Protein AF-A0ABD3I7J8-F1 (afdb_monomer_lite)

Foldseek 3Di:
DDPVVVLVCVLFADQWDCDPNDIFGAACNHGDDDDDPPPDPVSVVVVRHRPPVVVVVVPDDDDDDDDDDDDDDPDDDDDDDDDDADDPVDDLLVSLLSLQLQLWQAQADEAEAADLACDPSNVSNQVSLFVNLVVQDDDPLTQAHEYEYEYEADDPVCVVVSVVRVVVVVVVSQVVDPRGSCVRRHVNHYHYQYAHYPVDPCNVVSVVVVVVVVVPRDHSDPDVVVVVVVSVVSVCSSVVPD

Radius of gyration: 22.36 Å; chains: 1; bounding box: 46×42×64 Å

Secondary structure (DSSP, 8-state):
--TTHHHHTTTPPP-EEEETTEEEEEETTEEPPS----SSHHHHHHH---TTHHHHHHH--S--------S-----------PPS--TTS-HHHHHHHHHHHHHH-SEEEEEE--SS--HHHHHHHHHHHHHGGG----TTSSB-EEEEEE-S--TTTHHHHHHHHHHHHHHHHHT-SS-HHHHHBTT-EEEEEPPPTTSTHHHHHHHHHHHHHHHSPPS-SSHHHHHHHHHHHHHHHHT--

Sequence (242 aa):
MGNWMRHLMCLVPQIARAENNCLQPMNDGLQLSTSVDFVDAISLANVVKFGLYEAVINDWVGPIKVISSMGKQRVLYILLDFEGLGSFERSEQEDMLLSILNAAFSNITIFNKKDFHLDKETEAVFQRFQNGVSLVKADSKLFRGLFHMAIKDVDNSDVEDLKKEFCSKIQQICSKSQENFLTKMYGGSVEICAMPFFNRPEYHESIRDIAVVVDEIPGSYSIGKAFLRDVKLIISQITTKD

Organism: NCBI:txid122646

Structure (mmCIF, N/CA/C/O backbone):
data_AF-A0ABD3I7J8-F1
#
_entry.id   AF-A0ABD3I7J8-F1
#
loop_
_atom_site.group_PDB
_atom_site.id
_atom_site.type_symbol
_atom_site.label_atom_id
_atom_site.label_alt_id
_atom_site.label_comp_id
_atom_site.label_asym_id
_atom_site.label_entity_id
_atom_site.label_seq_id
_atom_site.pdbx_PDB_ins_code
_atom_site.Cartn_x
_atom_site.Cartn_y
_atom_site.Cartn_z
_atom_site.occupancy
_atom_site.B_iso_or_equiv
_atom_site.auth_seq_id
_atom_site.auth_comp_id
_atom_site.auth_asym_id
_atom_site.auth_atom_id
_atom_site.pdbx_PDB_model_num
ATOM 1 N N . MET A 1 1 ? 19.651 -2.492 -7.534 1.00 40.62 1 MET A N 1
ATOM 2 C CA . MET A 1 1 ? 18.412 -1.887 -8.072 1.00 40.62 1 MET A CA 1
ATOM 3 C C . MET A 1 1 ? 17.621 -2.995 -8.756 1.00 40.62 1 MET A C 1
ATOM 5 O O . MET A 1 1 ? 18.023 -3.438 -9.824 1.00 40.62 1 MET A O 1
ATOM 9 N N . GLY A 1 2 ? 16.637 -3.570 -8.058 1.00 35.94 2 GLY A N 1
ATOM 10 C CA . GLY A 1 2 ? 15.949 -4.804 -8.464 1.00 35.94 2 GLY A CA 1
ATOM 11 C C . GLY A 1 2 ? 14.878 -4.578 -9.535 1.00 35.94 2 GLY A C 1
ATOM 12 O O . GLY A 1 2 ? 14.410 -3.458 -9.720 1.00 35.94 2 GLY A O 1
ATOM 13 N N . ASN A 1 3 ? 14.473 -5.652 -10.218 1.00 43.00 3 ASN A N 1
ATOM 14 C CA . ASN A 1 3 ? 13.472 -5.665 -11.298 1.00 43.00 3 ASN A CA 1
ATOM 15 C C . ASN A 1 3 ? 12.119 -5.007 -10.952 1.00 43.00 3 ASN A C 1
ATOM 17 O O . ASN A 1 3 ? 11.369 -4.667 -11.861 1.00 43.00 3 ASN A O 1
ATOM 21 N N . TRP A 1 4 ? 11.828 -4.758 -9.675 1.00 44.69 4 TRP A N 1
ATOM 22 C CA . TRP A 1 4 ? 10.640 -4.038 -9.213 1.00 44.69 4 TRP A CA 1
ATOM 23 C C . TRP A 1 4 ? 10.626 -2.553 -9.629 1.00 44.69 4 TRP A C 1
ATOM 25 O O . TRP A 1 4 ? 9.572 -2.028 -9.972 1.00 44.69 4 TRP A O 1
ATOM 35 N N . MET A 1 5 ? 11.787 -1.889 -9.731 1.00 40.34 5 MET A N 1
ATOM 36 C CA . MET A 1 5 ? 11.849 -0.500 -10.225 1.00 40.34 5 MET A CA 1
ATOM 37 C C . MET A 1 5 ? 11.503 -0.381 -11.713 1.00 40.34 5 MET A C 1
ATOM 39 O O . MET A 1 5 ? 11.097 0.687 -12.163 1.00 40.34 5 MET A O 1
ATOM 43 N N . ARG A 1 6 ? 11.614 -1.475 -12.484 1.00 40.56 6 ARG A N 1
ATOM 44 C CA . ARG A 1 6 ? 11.210 -1.486 -13.900 1.00 40.56 6 ARG A CA 1
ATOM 45 C C . ARG A 1 6 ? 9.704 -1.287 -14.064 1.00 40.56 6 ARG A C 1
ATOM 47 O O . ARG A 1 6 ? 9.302 -0.706 -15.060 1.00 40.56 6 ARG A O 1
ATOM 54 N N . HIS A 1 7 ? 8.910 -1.716 -13.082 1.00 43.06 7 HIS A N 1
ATOM 55 C CA . HIS A 1 7 ? 7.461 -1.518 -13.071 1.00 43.06 7 HIS A CA 1
ATOM 56 C C . HIS A 1 7 ? 7.061 -0.107 -12.613 1.00 43.06 7 HIS A C 1
ATOM 58 O O . HIS A 1 7 ? 6.040 0.411 -13.047 1.00 43.06 7 HIS A O 1
ATOM 64 N N . LEU A 1 8 ? 7.897 0.565 -11.813 1.00 38.44 8 LEU A N 1
ATOM 65 C CA . LEU A 1 8 ? 7.674 1.958 -11.403 1.00 38.44 8 LEU A CA 1
ATOM 66 C C . LEU A 1 8 ? 7.907 2.953 -12.557 1.00 38.44 8 LEU A C 1
ATOM 68 O O . LEU A 1 8 ? 7.259 3.991 -12.634 1.00 38.44 8 LEU A O 1
ATOM 72 N N . MET A 1 9 ? 8.811 2.612 -13.485 1.00 42.84 9 MET A N 1
ATOM 73 C CA . MET A 1 9 ? 9.098 3.394 -14.697 1.00 42.84 9 MET A CA 1
ATOM 74 C C . MET A 1 9 ? 8.116 3.129 -15.852 1.00 42.84 9 MET A C 1
ATOM 76 O O . MET A 1 9 ? 8.314 3.635 -16.952 1.00 42.84 9 MET A O 1
ATOM 80 N N . CYS A 1 10 ? 7.041 2.367 -15.640 1.00 43.62 10 CYS A N 1
ATOM 81 C CA . CYS A 1 10 ? 6.040 2.047 -16.668 1.00 43.62 10 CYS A CA 1
ATOM 82 C C . CYS A 1 10 ? 5.202 3.242 -17.166 1.00 43.62 10 CYS A C 1
ATOM 84 O O . CYS A 1 10 ? 4.294 3.070 -17.974 1.00 43.62 10 CYS A O 1
ATOM 86 N N . LEU A 1 11 ? 5.536 4.456 -16.730 1.00 49.28 11 LEU A N 1
ATOM 87 C CA . LEU A 1 11 ? 5.035 5.713 -17.277 1.00 49.28 11 LEU A CA 1
ATOM 88 C C . LEU A 1 11 ? 6.056 6.444 -18.163 1.00 49.28 11 LEU A C 1
ATOM 90 O O . LEU A 1 11 ? 5.802 7.579 -18.548 1.00 49.28 11 LEU A O 1
ATOM 94 N N . VAL A 1 12 ? 7.193 5.829 -18.519 1.00 55.78 12 VAL A N 1
ATOM 95 C CA . VAL A 1 12 ? 8.088 6.440 -19.510 1.00 55.78 12 VAL A CA 1
ATOM 96 C C . VAL A 1 12 ? 7.373 6.438 -20.870 1.00 55.78 12 VAL A C 1
ATOM 98 O O . VAL A 1 12 ? 7.018 5.362 -21.366 1.00 55.78 12 VAL A O 1
ATOM 101 N N . PRO A 1 13 ? 7.138 7.615 -21.478 1.00 57.81 13 PRO A N 1
ATOM 102 C CA . PRO A 1 13 ? 6.473 7.713 -22.768 1.00 57.81 13 PRO A CA 1
ATOM 103 C C . PRO A 1 13 ? 7.220 6.899 -23.827 1.00 57.81 13 PRO A C 1
ATOM 105 O O . PRO A 1 13 ? 8.449 6.806 -23.812 1.00 57.81 13 PRO A O 1
ATOM 108 N N . GLN A 1 14 ? 6.487 6.310 -24.777 1.00 64.06 14 GLN A N 1
ATOM 109 C CA . GLN A 1 14 ? 7.110 5.650 -25.923 1.00 64.06 14 GLN A CA 1
ATOM 110 C C . GLN A 1 14 ? 7.999 6.671 -26.652 1.00 64.06 14 GLN A C 1
ATOM 112 O O . GLN A 1 14 ? 7.499 7.686 -27.121 1.00 64.06 14 GLN A O 1
ATOM 117 N N . ILE A 1 15 ? 9.307 6.408 -26.738 1.00 68.69 15 ILE A N 1
ATOM 118 C CA . ILE A 1 15 ? 10.288 7.360 -27.296 1.00 68.69 15 ILE A CA 1
ATOM 119 C C . ILE A 1 15 ? 10.422 7.261 -28.823 1.00 68.69 15 ILE A C 1
ATOM 121 O O . ILE A 1 15 ? 10.847 8.208 -29.480 1.00 68.69 15 ILE A O 1
ATOM 125 N N . ALA A 1 16 ? 10.066 6.109 -29.398 1.00 72.06 16 ALA A N 1
ATOM 126 C CA . ALA A 1 16 ? 10.090 5.875 -30.836 1.00 72.06 16 ALA A CA 1
ATOM 127 C C . ALA A 1 16 ? 9.187 4.697 -31.241 1.00 72.06 16 ALA A C 1
ATOM 129 O O . ALA A 1 16 ? 8.928 3.777 -30.455 1.00 72.06 16 ALA A O 1
ATOM 130 N N . ARG A 1 17 ? 8.743 4.698 -32.500 1.00 74.69 17 ARG A N 1
ATOM 131 C CA . ARG A 1 17 ? 7.986 3.617 -33.143 1.00 74.69 17 ARG A CA 1
ATOM 132 C C . ARG A 1 17 ? 8.624 3.263 -34.482 1.00 74.69 17 ARG A C 1
ATOM 134 O O . ARG A 1 17 ? 8.924 4.149 -35.268 1.00 74.69 17 ARG A O 1
ATOM 141 N N . ALA A 1 18 ? 8.805 1.974 -34.758 1.00 75.12 18 ALA A N 1
ATOM 142 C CA . ALA A 1 18 ? 9.177 1.514 -36.092 1.00 75.12 18 ALA A CA 1
ATOM 143 C C . ALA A 1 18 ? 7.906 1.299 -36.927 1.00 75.12 18 ALA A C 1
ATOM 145 O O . ALA A 1 18 ? 7.061 0.483 -36.560 1.00 75.12 18 ALA A O 1
ATOM 146 N N . GLU A 1 19 ? 7.759 2.039 -38.022 1.00 74.19 19 GLU A N 1
ATOM 147 C CA . GLU A 1 19 ? 6.613 1.958 -38.930 1.00 74.19 19 GLU A CA 1
ATOM 148 C C . GLU A 1 19 ? 7.082 2.217 -40.370 1.00 74.19 19 GLU A C 1
ATOM 150 O O . GLU A 1 19 ? 7.924 3.081 -40.603 1.00 74.19 19 GLU A O 1
ATOM 155 N N . ASN A 1 20 ? 6.570 1.458 -41.345 1.00 75.75 20 ASN A N 1
ATOM 156 C CA . ASN A 1 20 ? 6.920 1.601 -42.769 1.00 75.75 20 ASN A CA 1
ATOM 157 C C . ASN A 1 20 ? 8.439 1.599 -43.055 1.00 75.75 20 ASN A C 1
ATOM 159 O O . ASN A 1 20 ? 8.927 2.408 -43.838 1.00 75.75 20 ASN A O 1
ATOM 163 N N . ASN A 1 21 ? 9.191 0.693 -42.416 1.00 71.44 21 ASN A N 1
ATOM 164 C CA . ASN A 1 21 ? 10.661 0.590 -42.486 1.00 71.44 21 ASN A CA 1
ATOM 165 C C . ASN A 1 21 ? 11.443 1.809 -41.962 1.00 71.44 21 ASN A C 1
ATOM 167 O O . ASN A 1 21 ? 12.660 1.866 -42.129 1.00 71.44 21 ASN A O 1
ATOM 171 N N . CYS A 1 22 ? 10.782 2.741 -41.276 1.00 66.50 22 CYS A N 1
ATOM 172 C CA . CYS A 1 22 ? 11.411 3.915 -40.685 1.00 66.50 22 CYS A CA 1
ATOM 173 C C . CYS A 1 22 ? 11.225 3.921 -39.164 1.00 66.50 22 CYS A C 1
ATOM 175 O O . CYS A 1 22 ? 10.163 3.570 -38.646 1.00 66.50 22 CYS A O 1
ATOM 177 N N . LEU A 1 23 ? 12.256 4.348 -38.432 1.00 67.44 23 LEU A N 1
ATOM 178 C CA . LEU A 1 23 ? 12.136 4.650 -37.009 1.00 67.44 23 LEU A CA 1
ATOM 179 C C . LEU A 1 23 ? 11.614 6.080 -36.862 1.00 67.44 23 LEU A C 1
ATOM 181 O O . LEU A 1 23 ? 12.291 7.035 -37.231 1.00 67.44 23 LEU A O 1
ATOM 185 N N . GLN A 1 24 ? 10.410 6.221 -36.328 1.00 74.38 24 GLN A N 1
ATOM 186 C CA . GLN A 1 24 ? 9.774 7.501 -36.065 1.00 74.38 24 GLN A CA 1
ATOM 187 C C . GLN A 1 24 ? 9.976 7.870 -34.591 1.00 74.38 24 GLN A C 1
ATOM 189 O O . GLN A 1 24 ? 9.453 7.165 -33.720 1.00 74.38 24 GLN A O 1
ATOM 194 N N . PRO A 1 25 ? 10.729 8.936 -34.275 1.00 71.06 25 PRO A N 1
ATOM 195 C CA . PRO A 1 25 ? 10.798 9.450 -32.916 1.00 71.06 25 PRO A CA 1
ATOM 196 C C . PRO A 1 25 ? 9.431 9.991 -32.484 1.00 71.06 25 PRO A C 1
ATOM 198 O O . PRO A 1 25 ? 8.628 10.443 -33.302 1.00 71.06 25 PRO A O 1
ATOM 201 N N . MET A 1 26 ? 9.159 9.922 -31.187 1.00 68.88 26 MET A N 1
ATOM 202 C CA . MET A 1 26 ? 7.910 10.383 -30.585 1.00 68.88 26 MET A CA 1
ATOM 203 C C . MET A 1 26 ? 8.210 11.501 -29.582 1.00 68.88 26 MET A C 1
ATOM 205 O O . MET A 1 26 ? 9.287 11.538 -28.990 1.00 68.88 26 MET A O 1
ATOM 209 N N . ASN A 1 27 ? 7.265 12.421 -29.406 1.00 69.50 27 ASN A N 1
ATOM 210 C CA . ASN A 1 27 ? 7.354 13.517 -28.444 1.00 69.50 27 ASN A CA 1
ATOM 211 C C . ASN A 1 27 ? 6.369 13.232 -27.308 1.00 69.50 27 ASN A C 1
ATOM 213 O O . ASN A 1 27 ? 5.164 13.196 -27.552 1.00 69.50 27 ASN A O 1
ATOM 217 N N . ASP A 1 28 ? 6.887 12.954 -26.108 1.00 66.19 28 ASP A N 1
ATOM 218 C CA . ASP A 1 28 ? 6.085 12.593 -24.928 1.00 66.19 28 ASP A CA 1
ATOM 219 C C . ASP A 1 28 ? 5.055 11.471 -25.204 1.00 66.19 28 ASP A C 1
ATOM 221 O O . ASP A 1 28 ? 3.912 11.486 -24.753 1.00 66.19 28 ASP A O 1
ATOM 225 N N . GLY A 1 29 ? 5.440 10.483 -26.023 1.00 61.34 29 GLY A N 1
ATOM 226 C CA . GLY A 1 29 ? 4.587 9.340 -26.366 1.00 61.34 29 GLY A CA 1
ATOM 227 C C . GLY A 1 29 ? 3.560 9.617 -27.467 1.00 61.34 29 GLY A C 1
ATOM 228 O O . GLY A 1 29 ? 2.790 8.720 -27.817 1.00 61.34 29 GLY A O 1
ATOM 229 N N . LEU A 1 30 ? 3.565 10.817 -28.054 1.00 67.56 30 LEU A N 1
ATOM 230 C CA . LEU A 1 30 ? 2.735 11.203 -29.195 1.00 67.56 30 LEU A CA 1
ATOM 231 C C . LEU A 1 30 ? 3.543 11.187 -30.500 1.00 67.56 30 LEU A C 1
ATOM 233 O O . LEU A 1 30 ? 4.745 11.460 -30.519 1.00 67.56 30 LEU A O 1
ATOM 237 N N . GLN A 1 31 ? 2.879 10.865 -31.616 1.00 68.44 31 GLN A N 1
ATOM 238 C CA . GLN A 1 31 ? 3.489 11.003 -32.940 1.00 68.44 31 GLN A CA 1
ATOM 239 C C . GLN A 1 31 ? 3.757 12.484 -33.221 1.00 68.44 31 GLN A C 1
ATOM 241 O O . GLN A 1 31 ? 2.872 13.325 -33.061 1.00 68.44 31 GLN A O 1
ATOM 246 N N . LEU A 1 32 ? 4.978 12.791 -33.659 1.00 67.00 32 LEU A N 1
ATOM 247 C CA . LEU A 1 32 ? 5.304 14.105 -34.200 1.00 67.00 32 LEU A CA 1
ATOM 248 C C . LEU A 1 32 ? 4.397 14.360 -35.411 1.00 67.00 32 LEU A C 1
ATOM 250 O O . LEU A 1 32 ? 4.333 13.531 -36.320 1.00 67.00 32 LEU A O 1
ATOM 254 N N . SER A 1 33 ? 3.678 15.485 -35.418 1.00 57.44 33 SER A N 1
ATOM 255 C CA . SER A 1 33 ? 2.841 15.870 -36.556 1.00 57.44 33 SER A CA 1
ATOM 256 C C . SER A 1 33 ? 3.713 15.956 -37.809 1.00 57.44 33 SER A C 1
ATOM 258 O O . SER A 1 33 ? 4.669 16.729 -37.861 1.00 57.44 33 SER A O 1
ATOM 260 N N . THR A 1 34 ? 3.398 15.116 -38.789 1.00 55.44 34 THR A N 1
ATOM 261 C CA . THR A 1 34 ? 4.116 14.950 -40.054 1.00 55.44 34 THR A CA 1
ATOM 262 C C . THR A 1 34 ? 4.329 16.273 -40.783 1.00 55.44 34 THR A C 1
ATOM 264 O O . THR A 1 34 ? 3.350 16.851 -41.244 1.00 55.44 34 THR A O 1
ATOM 267 N N . SER A 1 35 ? 5.600 16.680 -40.907 1.00 51.66 35 SER A N 1
ATOM 268 C CA . SER A 1 35 ? 6.243 17.377 -42.045 1.00 51.66 35 SER A CA 1
ATOM 269 C C . SER A 1 35 ? 7.409 18.256 -41.566 1.00 51.66 35 SER A C 1
ATOM 271 O O . SER A 1 35 ? 7.425 19.465 -41.798 1.00 51.66 35 SER A O 1
ATOM 273 N N . VAL A 1 36 ? 8.380 17.684 -40.855 1.00 53.78 36 VAL A N 1
ATOM 274 C CA . VAL A 1 36 ? 9.649 18.384 -40.623 1.00 53.78 36 VAL A CA 1
ATOM 275 C C . VAL A 1 36 ? 10.736 17.543 -41.265 1.00 53.78 36 VAL A C 1
ATOM 277 O O . VAL A 1 36 ? 11.102 16.490 -40.746 1.00 53.78 36 VAL A O 1
ATOM 280 N N . ASP A 1 37 ? 11.206 17.985 -42.430 1.00 54.69 37 ASP A N 1
ATOM 281 C CA . ASP A 1 37 ? 12.449 17.492 -43.013 1.00 54.69 37 ASP A CA 1
ATOM 282 C C . ASP A 1 37 ? 13.581 17.976 -42.106 1.00 54.69 37 ASP A C 1
ATOM 284 O O . ASP A 1 37 ? 14.057 19.108 -42.203 1.00 54.69 37 ASP A O 1
ATOM 288 N N . PHE A 1 38 ? 13.951 17.147 -41.132 1.00 59.03 38 PHE A N 1
ATOM 289 C CA . PHE A 1 38 ? 15.066 17.454 -40.251 1.00 59.03 38 PHE A CA 1
ATOM 290 C C . PHE A 1 38 ? 16.356 17.372 -41.069 1.00 59.03 38 PHE A C 1
ATOM 292 O O . PHE A 1 38 ? 16.782 16.294 -41.478 1.00 59.03 38 PHE A O 1
ATOM 299 N N . VAL A 1 39 ? 16.950 18.537 -41.328 1.00 61.47 39 VAL A N 1
ATOM 300 C CA . VAL A 1 39 ? 18.156 18.693 -42.156 1.00 61.47 39 VAL A CA 1
ATOM 301 C C . VAL A 1 39 ? 19.379 18.038 -41.497 1.00 61.47 39 VAL A C 1
ATOM 303 O O . VAL A 1 39 ? 20.280 17.581 -42.199 1.00 61.47 39 VAL A O 1
ATOM 306 N N . ASP A 1 40 ? 19.404 17.940 -40.161 1.00 69.50 40 ASP A N 1
ATOM 307 C CA . ASP A 1 40 ? 20.453 17.258 -39.404 1.00 69.50 40 ASP A CA 1
ATOM 308 C C . ASP A 1 40 ? 19.967 16.642 -38.073 1.00 69.50 40 ASP A C 1
ATOM 310 O O . ASP A 1 40 ? 18.894 16.946 -37.542 1.00 69.50 40 ASP A O 1
ATOM 314 N N . ALA A 1 41 ? 20.781 15.737 -37.518 1.00 68.94 41 ALA A N 1
ATOM 315 C CA . ALA A 1 41 ? 20.468 15.018 -36.281 1.00 68.94 41 ALA A CA 1
ATOM 316 C C . ALA A 1 41 ? 20.389 15.938 -35.046 1.00 68.94 41 ALA A C 1
ATOM 318 O O . ALA A 1 41 ? 19.691 15.619 -34.085 1.00 68.94 41 ALA A O 1
ATOM 319 N N . ILE A 1 42 ? 21.086 17.078 -35.073 1.00 72.38 42 ILE A N 1
ATOM 320 C CA . ILE A 1 42 ? 21.116 18.052 -33.974 1.00 72.38 42 ILE A CA 1
ATOM 321 C C . ILE A 1 42 ? 19.768 18.770 -33.875 1.00 72.38 42 ILE A C 1
ATOM 323 O O . ILE A 1 42 ? 19.195 18.867 -32.789 1.00 72.38 42 ILE A O 1
ATOM 327 N N . SER A 1 43 ? 19.218 19.210 -35.008 1.00 71.50 43 SER A N 1
ATOM 328 C CA . SER A 1 43 ? 17.888 19.820 -35.058 1.00 71.50 43 SER A CA 1
ATOM 329 C C . SER A 1 43 ? 16.810 18.840 -34.600 1.00 71.50 43 SER A C 1
ATOM 331 O O . SER A 1 43 ? 15.901 19.228 -33.869 1.00 71.50 43 SER A O 1
ATOM 333 N N . LEU A 1 44 ? 16.941 17.560 -34.965 1.00 70.19 44 LEU A N 1
ATOM 334 C CA . LEU A 1 44 ? 16.034 16.514 -34.499 1.00 70.19 44 LEU A CA 1
ATOM 335 C C . LEU A 1 44 ? 16.125 16.304 -32.979 1.00 70.19 44 LEU A C 1
ATOM 337 O O . LEU A 1 44 ? 15.094 16.252 -32.312 1.00 70.19 44 LEU A O 1
ATOM 341 N N . ALA A 1 45 ? 17.335 16.226 -32.418 1.00 73.19 45 ALA A N 1
ATOM 342 C CA . ALA A 1 45 ? 17.539 16.024 -30.982 1.00 73.19 45 ALA A CA 1
ATOM 343 C C . ALA A 1 45 ? 16.893 17.131 -30.132 1.00 73.19 45 ALA A C 1
ATOM 345 O O . ALA A 1 45 ? 16.353 16.848 -29.068 1.00 73.19 45 ALA A O 1
ATOM 346 N N . ASN A 1 46 ? 16.875 18.370 -30.628 1.00 71.44 46 ASN A N 1
ATOM 347 C CA . ASN A 1 46 ? 16.244 19.500 -29.941 1.00 71.44 46 ASN A CA 1
ATOM 348 C C . ASN A 1 46 ? 14.704 19.445 -29.935 1.00 71.44 46 ASN A C 1
ATOM 350 O O . ASN A 1 46 ? 14.066 20.096 -29.104 1.00 71.44 46 ASN A O 1
ATOM 354 N N . VAL A 1 47 ? 14.105 18.689 -30.860 1.00 69.38 47 VAL A N 1
ATOM 355 C CA . VAL A 1 47 ? 12.646 18.537 -30.998 1.00 69.38 47 VAL A CA 1
ATOM 356 C C . VAL A 1 47 ? 12.124 17.290 -30.280 1.00 69.38 47 VAL A C 1
ATOM 358 O O . VAL A 1 47 ? 10.960 17.259 -29.878 1.00 69.38 47 VAL A O 1
ATOM 361 N N . VAL A 1 48 ? 12.965 16.272 -30.081 1.00 70.56 48 VAL A N 1
ATOM 362 C CA . VAL A 1 48 ? 12.613 15.101 -29.267 1.00 70.56 48 VAL A CA 1
ATOM 363 C C . VAL A 1 48 ? 12.558 15.519 -27.802 1.00 70.56 48 VAL A C 1
ATOM 365 O O . VAL A 1 48 ? 13.573 15.867 -27.209 1.00 70.56 48 VAL A O 1
ATOM 368 N N . LYS A 1 49 ? 11.356 15.476 -27.224 1.00 71.19 49 LYS A N 1
ATOM 369 C CA . LYS A 1 49 ? 11.103 15.840 -25.831 1.00 71.19 49 LYS A CA 1
ATOM 370 C C . LYS A 1 49 ? 10.658 14.634 -25.021 1.00 71.19 49 LYS A C 1
ATOM 372 O O . LYS A 1 49 ? 9.836 13.832 -25.467 1.00 71.19 49 LYS A O 1
ATOM 377 N N . PHE A 1 50 ? 11.168 14.566 -23.795 1.00 69.56 50 PHE A N 1
ATOM 378 C CA . PHE A 1 50 ? 10.814 13.552 -22.797 1.00 69.56 50 PHE A CA 1
ATOM 379 C C . PHE A 1 50 ? 9.813 14.083 -21.753 1.00 69.56 50 PHE A C 1
ATOM 381 O O . PHE A 1 50 ? 9.704 13.528 -20.666 1.00 69.56 50 PHE A O 1
ATOM 388 N N . GLY A 1 51 ? 9.103 15.179 -22.043 1.00 68.94 51 GLY A N 1
ATOM 389 C CA . GLY A 1 51 ? 8.133 15.773 -21.117 1.00 68.94 51 GLY A CA 1
ATOM 390 C C . GLY A 1 51 ? 8.763 16.193 -19.781 1.00 68.94 51 GLY A C 1
ATOM 391 O O . GLY A 1 51 ? 9.891 16.686 -19.737 1.00 68.94 51 GLY A O 1
ATOM 392 N N . LEU A 1 52 ? 8.050 15.968 -18.671 1.00 60.91 52 LEU A N 1
ATOM 393 C CA . LEU A 1 52 ? 8.524 16.293 -17.313 1.00 60.91 52 LEU A CA 1
ATOM 394 C C . LEU A 1 52 ? 9.816 15.549 -16.922 1.00 60.91 52 LEU A C 1
ATOM 396 O O . LEU A 1 52 ? 10.537 16.002 -16.032 1.00 60.91 52 LEU A O 1
ATOM 400 N N . TYR A 1 53 ? 10.143 14.445 -17.603 1.00 62.34 53 TYR A N 1
ATOM 401 C CA . TYR A 1 53 ? 11.375 13.699 -17.357 1.00 62.34 53 TYR A CA 1
ATOM 402 C C . TYR A 1 53 ? 12.631 14.472 -17.783 1.00 62.34 53 TYR A C 1
ATOM 404 O O . TYR A 1 53 ? 13.686 14.235 -17.201 1.00 62.34 53 TYR A O 1
ATOM 412 N N . GLU A 1 54 ? 12.543 15.425 -18.724 1.00 71.12 54 GLU A N 1
ATOM 413 C CA . GLU A 1 54 ? 13.699 16.263 -19.090 1.00 71.12 54 GLU A CA 1
ATOM 414 C C . GLU A 1 54 ? 14.235 17.037 -17.887 1.00 71.12 54 GLU A C 1
ATOM 416 O O . GLU A 1 54 ? 15.444 17.119 -17.703 1.00 71.12 54 GLU A O 1
ATOM 421 N N . ALA A 1 55 ? 13.346 17.573 -17.046 1.00 67.50 55 ALA A N 1
ATOM 422 C CA . ALA A 1 55 ? 13.746 18.334 -15.868 1.00 67.50 55 ALA A CA 1
ATOM 423 C C . ALA A 1 55 ? 14.508 17.453 -14.866 1.00 67.50 55 ALA A C 1
ATOM 425 O O . ALA A 1 55 ? 15.576 17.835 -14.401 1.00 67.50 55 ALA A O 1
ATOM 426 N N . VAL A 1 56 ? 13.998 16.247 -14.600 1.00 60.72 56 VAL A N 1
ATOM 427 C CA . VAL A 1 56 ? 14.621 15.288 -13.672 1.00 60.72 56 VAL A CA 1
ATOM 428 C C . VAL A 1 56 ? 15.971 14.793 -14.197 1.00 60.72 56 VAL A C 1
ATOM 430 O O . VAL A 1 56 ? 16.925 14.683 -13.434 1.00 60.72 56 VAL A O 1
ATOM 433 N N . ILE A 1 57 ? 16.069 14.504 -15.499 1.00 73.38 57 ILE A N 1
ATOM 434 C CA . ILE A 1 57 ? 17.315 14.044 -16.129 1.00 73.38 57 ILE A CA 1
ATOM 435 C C . ILE A 1 57 ? 18.364 15.162 -16.146 1.00 73.38 57 ILE A C 1
ATOM 437 O O . ILE A 1 57 ? 19.532 14.889 -15.886 1.00 73.38 57 ILE A O 1
ATOM 441 N N . ASN A 1 58 ? 17.959 16.404 -16.430 1.00 77.62 58 ASN A N 1
ATOM 442 C CA . ASN A 1 58 ? 18.873 17.547 -16.491 1.00 77.62 58 ASN A CA 1
ATOM 443 C C . ASN A 1 58 ? 19.421 17.952 -15.117 1.00 77.62 58 ASN A C 1
ATOM 445 O O . ASN A 1 58 ? 20.548 18.434 -15.041 1.00 77.62 58 ASN A O 1
ATOM 449 N N . ASP A 1 59 ? 18.640 17.770 -14.051 1.00 74.44 59 ASP A N 1
ATOM 450 C CA . ASP A 1 59 ? 19.041 18.123 -12.683 1.00 74.44 59 ASP A CA 1
ATOM 451 C C . ASP A 1 59 ? 19.892 17.027 -12.004 1.00 74.44 59 ASP A C 1
ATOM 453 O O . ASP A 1 59 ? 20.588 17.273 -11.019 1.00 74.44 59 ASP A O 1
ATOM 457 N N . TRP A 1 60 ? 19.881 15.798 -12.533 1.00 73.12 60 TRP A N 1
ATOM 458 C CA . TRP A 1 60 ? 20.584 14.673 -11.919 1.00 73.12 60 TRP A CA 1
ATOM 459 C C . TRP A 1 60 ? 22.110 14.749 -12.087 1.00 73.12 60 TRP A C 1
ATOM 461 O O . TRP A 1 60 ? 22.644 14.649 -13.193 1.00 73.12 60 TRP A O 1
ATOM 471 N N . VAL A 1 61 ? 22.834 14.791 -10.963 1.00 77.62 61 VAL A N 1
ATOM 472 C CA . VAL A 1 61 ? 24.303 14.698 -10.922 1.00 77.62 61 VAL A CA 1
ATOM 473 C C . VAL A 1 61 ? 24.725 13.362 -10.308 1.00 77.62 61 VAL A C 1
ATOM 475 O O . VAL A 1 61 ? 24.768 13.194 -9.091 1.00 77.62 61 VAL A O 1
ATOM 478 N N . GLY A 1 62 ? 25.054 12.389 -11.157 1.00 76.69 62 GLY A N 1
ATOM 479 C CA . GLY A 1 62 ? 25.508 11.066 -10.726 1.00 76.69 62 GLY A CA 1
ATOM 480 C C . GLY A 1 62 ? 25.434 10.006 -11.831 1.00 76.69 62 GLY A C 1
ATOM 481 O O . GLY A 1 62 ? 25.008 10.299 -12.948 1.00 76.69 62 GLY A O 1
ATOM 482 N N . PRO A 1 63 ? 25.833 8.750 -11.554 1.00 59.06 63 PRO A N 1
ATOM 483 C CA . PRO A 1 63 ? 25.774 7.673 -12.540 1.00 59.06 63 PRO A CA 1
ATOM 484 C C . PRO A 1 63 ? 24.326 7.339 -12.938 1.00 59.06 63 PRO A C 1
ATOM 486 O O . PRO A 1 63 ? 23.476 7.122 -12.075 1.00 59.06 63 PRO A O 1
ATOM 489 N N . ILE A 1 64 ? 24.064 7.236 -14.247 1.00 67.38 64 ILE A N 1
ATOM 490 C CA . ILE A 1 64 ? 22.758 6.870 -14.820 1.00 67.38 64 ILE A CA 1
ATOM 491 C C . ILE A 1 64 ? 22.802 5.415 -15.303 1.00 67.38 64 ILE A C 1
ATOM 493 O O . ILE A 1 64 ? 23.721 5.010 -16.014 1.00 67.38 64 ILE A O 1
ATOM 497 N N . LYS A 1 65 ? 21.795 4.617 -14.933 1.00 51.03 65 LYS A N 1
ATOM 498 C CA . LYS A 1 65 ? 21.601 3.247 -15.435 1.00 51.03 65 LYS A CA 1
ATOM 499 C C . LYS A 1 65 ? 20.317 3.189 -16.254 1.00 51.03 65 LYS A C 1
ATOM 501 O O . LYS A 1 65 ? 19.245 3.451 -15.721 1.00 51.03 65 LYS A O 1
ATOM 506 N N . VAL A 1 66 ? 20.429 2.820 -17.528 1.00 60.88 66 VAL A N 1
ATOM 507 C CA . VAL A 1 66 ? 19.296 2.741 -18.463 1.00 60.88 66 VAL A CA 1
ATOM 508 C C . VAL A 1 66 ? 18.798 1.299 -18.556 1.00 60.88 66 VAL A C 1
ATOM 510 O O . VAL A 1 66 ? 19.592 0.373 -18.713 1.00 60.88 66 VAL A O 1
ATOM 513 N N . ILE A 1 67 ? 17.481 1.103 -18.464 1.00 50.97 67 ILE A N 1
ATOM 514 C CA . ILE A 1 67 ? 16.824 -0.202 -18.607 1.00 50.97 67 ILE A CA 1
ATOM 515 C C . ILE A 1 67 ? 15.732 -0.074 -1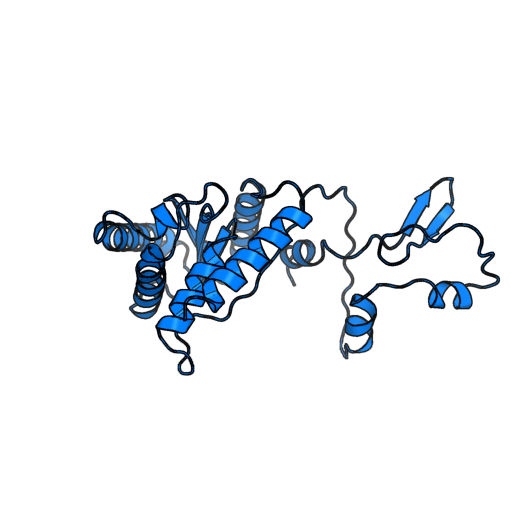9.673 1.00 50.97 67 ILE A C 1
ATOM 517 O O . ILE A 1 67 ? 14.862 0.782 -19.546 1.00 50.97 67 ILE A O 1
ATOM 521 N N . SER A 1 68 ? 15.753 -0.926 -20.701 1.00 57.81 68 SER A N 1
ATOM 522 C CA . SER A 1 68 ? 14.717 -0.983 -21.741 1.00 57.81 68 SER A CA 1
ATOM 523 C C . SER A 1 68 ? 13.699 -2.102 -21.478 1.00 57.81 68 SER A C 1
ATOM 525 O O . SER A 1 68 ? 14.045 -3.177 -20.981 1.00 57.81 68 SER A O 1
ATOM 527 N N . SER A 1 69 ? 12.430 -1.844 -21.808 1.00 58.97 69 SER A N 1
ATOM 528 C CA . SER A 1 69 ? 11.319 -2.805 -21.748 1.00 58.97 69 SER A CA 1
ATOM 529 C C . SER A 1 69 ? 10.525 -2.753 -23.057 1.00 58.97 69 SER A C 1
ATOM 531 O O . SER A 1 69 ? 10.313 -1.672 -23.602 1.00 58.97 69 SER A O 1
ATOM 533 N N . MET A 1 70 ? 10.103 -3.908 -23.580 1.00 56.34 70 MET A N 1
ATOM 534 C CA . MET A 1 70 ? 9.303 -4.020 -24.806 1.00 56.34 70 MET A CA 1
ATOM 535 C C . MET A 1 70 ? 8.051 -4.860 -24.526 1.00 56.34 70 MET A C 1
ATOM 537 O O . MET A 1 70 ? 8.162 -6.049 -24.238 1.00 56.34 70 MET A O 1
ATOM 541 N N . GLY A 1 71 ? 6.857 -4.260 -24.614 1.00 51.38 71 GLY A N 1
ATOM 542 C CA . GLY A 1 71 ? 5.584 -4.965 -24.420 1.00 51.38 71 GLY A CA 1
ATOM 543 C C . GLY A 1 71 ? 4.358 -4.043 -24.439 1.00 51.38 71 GLY A C 1
ATOM 544 O O . GLY A 1 71 ? 4.461 -2.855 -24.148 1.00 51.38 71 GLY A O 1
ATOM 545 N N . LYS A 1 72 ? 3.177 -4.582 -24.785 1.00 46.34 72 LYS A N 1
ATOM 546 C CA . LYS A 1 72 ? 1.892 -3.871 -24.638 1.00 46.34 72 LYS A CA 1
ATOM 547 C C . LYS A 1 72 ? 1.506 -3.860 -23.162 1.00 46.34 72 LYS A C 1
ATOM 549 O O . LYS A 1 72 ? 1.079 -4.889 -22.649 1.00 46.34 72 LYS A O 1
ATOM 554 N N . GLN A 1 73 ? 1.598 -2.713 -22.501 1.00 54.06 73 GLN A N 1
ATOM 555 C CA . GLN A 1 73 ? 1.048 -2.573 -21.156 1.00 54.06 73 GLN A CA 1
ATOM 556 C C . GLN A 1 73 ? -0.432 -2.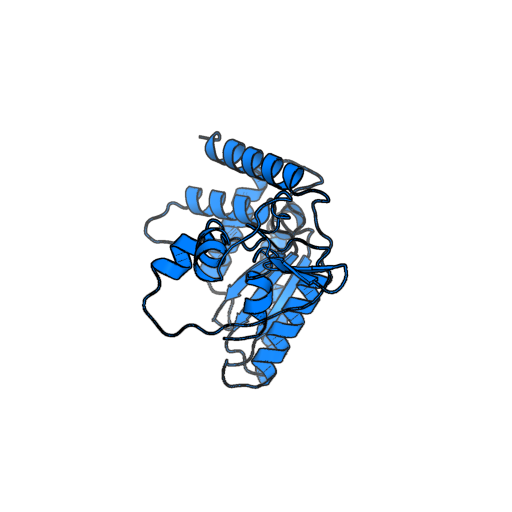191 -21.235 1.00 54.06 73 GLN A C 1
ATOM 558 O O . GLN A 1 73 ? -0.801 -1.213 -21.881 1.00 54.06 73 GLN A O 1
ATOM 563 N N . ARG A 1 74 ? -1.291 -3.031 -20.646 1.00 65.44 74 ARG A N 1
ATOM 564 C CA . ARG A 1 74 ? -2.756 -2.852 -20.595 1.00 65.44 74 ARG A CA 1
ATOM 565 C C . ARG A 1 74 ? -3.249 -2.339 -19.238 1.00 65.44 74 ARG A C 1
ATOM 567 O O . ARG A 1 74 ? -4.442 -2.100 -19.091 1.00 65.44 74 ARG A O 1
ATOM 574 N N . VAL A 1 75 ? -2.345 -2.187 -18.272 1.00 72.19 75 VAL A N 1
ATOM 575 C CA . VAL A 1 75 ? -2.632 -1.810 -16.885 1.00 72.19 75 VAL A CA 1
ATOM 576 C C . VAL A 1 75 ? -1.754 -0.617 -16.518 1.00 72.19 75 VAL A C 1
ATOM 578 O O . VAL A 1 75 ? -0.569 -0.602 -16.846 1.00 72.19 75 VAL A O 1
ATOM 581 N N . LEU A 1 76 ? -2.349 0.386 -15.871 1.00 74.50 76 LEU A N 1
ATOM 582 C CA . LEU A 1 76 ? -1.640 1.520 -15.286 1.00 74.50 76 LEU A CA 1
ATOM 583 C C . LEU A 1 76 ? -1.449 1.247 -13.793 1.00 74.50 76 LEU A C 1
ATOM 585 O O . LEU A 1 76 ? -2.425 1.238 -13.047 1.00 74.50 76 LEU A O 1
ATOM 589 N N . TYR A 1 77 ? -0.203 1.058 -13.369 1.00 78.06 77 TYR A N 1
ATOM 590 C CA . TYR A 1 77 ? 0.146 0.960 -11.954 1.00 78.06 77 TYR A CA 1
ATOM 591 C C . TYR A 1 77 ? 0.425 2.360 -11.408 1.00 78.06 77 TYR A C 1
ATOM 593 O O . TYR A 1 77 ? 1.204 3.116 -11.988 1.00 78.06 77 TYR A O 1
ATOM 601 N N . ILE A 1 78 ? -0.217 2.705 -10.296 1.00 76.75 78 ILE A N 1
ATOM 602 C CA . ILE A 1 78 ? -0.027 3.979 -9.602 1.00 76.75 78 ILE A CA 1
ATOM 603 C C . ILE A 1 78 ? 0.530 3.647 -8.227 1.00 76.75 78 ILE A C 1
ATOM 605 O O . ILE A 1 78 ? -0.139 2.990 -7.434 1.00 76.75 78 ILE A O 1
ATOM 609 N N . LEU A 1 79 ? 1.760 4.082 -7.963 1.00 76.25 79 LEU A N 1
ATOM 610 C CA . LEU A 1 79 ? 2.384 3.935 -6.657 1.00 76.25 79 LEU A CA 1
ATOM 611 C C . LEU A 1 79 ? 2.286 5.258 -5.916 1.00 76.25 79 LEU A C 1
ATOM 613 O O . LEU A 1 79 ? 2.678 6.302 -6.437 1.00 76.25 79 LEU A O 1
ATOM 617 N N . LEU A 1 80 ? 1.734 5.189 -4.714 1.00 77.25 80 LEU A N 1
ATOM 618 C CA . LEU A 1 80 ? 1.530 6.334 -3.848 1.00 77.25 80 LEU A CA 1
ATOM 619 C C . LEU A 1 80 ? 2.378 6.116 -2.610 1.00 77.25 80 LEU A C 1
ATOM 621 O O . LEU A 1 80 ? 2.195 5.136 -1.888 1.00 77.25 80 LEU A O 1
ATOM 625 N N . ASP A 1 81 ? 3.341 7.007 -2.426 1.00 74.94 81 ASP A N 1
ATOM 626 C CA . ASP A 1 81 ? 4.172 7.022 -1.238 1.00 74.94 81 ASP A CA 1
ATOM 627 C C . ASP A 1 81 ? 3.483 7.883 -0.180 1.00 74.94 81 ASP A C 1
ATOM 629 O O . ASP A 1 81 ? 3.114 9.030 -0.441 1.00 74.94 81 ASP A O 1
ATOM 633 N N . PHE A 1 82 ? 3.268 7.299 0.992 1.00 70.56 82 PHE A N 1
ATOM 634 C CA . PHE A 1 82 ? 2.695 7.973 2.147 1.00 70.56 82 PHE A CA 1
ATOM 635 C C . PHE A 1 82 ? 3.740 7.979 3.249 1.00 70.56 82 PHE A C 1
ATOM 637 O O . PHE A 1 82 ? 4.398 6.968 3.496 1.00 70.56 82 PHE A O 1
ATOM 644 N N . GLU A 1 83 ? 3.860 9.102 3.950 1.00 66.31 83 GLU A N 1
ATOM 645 C CA . GLU A 1 83 ? 4.705 9.150 5.135 1.00 66.31 83 GLU A CA 1
ATOM 646 C C . GLU A 1 83 ? 4.255 8.112 6.173 1.00 66.31 83 GLU A C 1
ATOM 648 O O . GLU A 1 83 ? 3.068 7.801 6.308 1.00 66.31 83 GLU A O 1
ATOM 653 N N . GLY A 1 84 ? 5.213 7.604 6.953 1.00 66.94 84 GLY A N 1
ATOM 654 C CA . GLY A 1 84 ? 4.913 6.716 8.073 1.00 66.94 84 GLY A CA 1
ATOM 655 C C . GLY A 1 84 ? 3.939 7.362 9.065 1.00 66.94 84 GLY A C 1
ATOM 656 O O . GLY A 1 84 ? 3.924 8.581 9.243 1.00 66.94 84 GLY A O 1
ATOM 657 N N . LEU A 1 85 ? 3.115 6.540 9.710 1.00 66.88 85 LEU A N 1
ATOM 658 C CA . LEU A 1 85 ? 2.212 6.964 10.784 1.00 66.88 85 LEU A CA 1
ATOM 659 C C . LEU A 1 85 ? 2.966 6.977 12.123 1.00 66.88 85 LEU A C 1
ATOM 661 O O . LEU A 1 85 ? 3.858 6.156 12.327 1.00 66.88 85 LEU A O 1
ATOM 665 N N . GLY A 1 86 ? 2.582 7.858 13.046 1.00 62.56 86 GLY A N 1
ATOM 666 C CA . GLY A 1 86 ? 3.217 8.007 14.358 1.00 62.56 86 GLY A CA 1
ATOM 667 C C . GLY A 1 86 ? 4.401 8.975 14.375 1.00 62.56 86 GLY A C 1
ATOM 668 O O . GLY A 1 86 ? 5.332 8.779 15.153 1.00 62.56 86 GLY A O 1
ATOM 669 N N . SER A 1 87 ? 4.389 9.997 13.514 1.00 66.38 87 SER A N 1
ATOM 670 C CA . SER A 1 87 ? 5.372 11.086 13.579 1.00 66.38 87 SER A CA 1
ATOM 671 C C . SER A 1 87 ? 5.178 11.912 14.853 1.00 66.38 87 SER A C 1
ATOM 673 O O . SER A 1 87 ? 4.050 12.197 15.242 1.00 66.38 87 SER A O 1
ATOM 675 N N . PHE A 1 88 ? 6.274 12.360 15.470 1.00 61.66 88 PHE A N 1
ATOM 676 C CA . PHE A 1 88 ? 6.227 13.277 16.617 1.00 61.66 88 PHE A CA 1
ATOM 677 C C . PHE A 1 88 ? 5.602 14.636 16.282 1.00 61.66 88 PHE A C 1
ATOM 679 O O . PHE A 1 88 ? 5.102 15.317 17.173 1.00 61.66 88 PHE A O 1
ATOM 686 N N . GLU A 1 89 ? 5.662 15.041 15.015 1.00 70.94 89 GLU A N 1
ATOM 687 C CA . GLU A 1 89 ? 5.206 16.355 14.555 1.00 70.94 89 GLU A CA 1
ATOM 688 C C . GLU A 1 89 ? 3.718 16.368 14.174 1.00 70.94 89 GLU A C 1
ATOM 690 O O . GLU A 1 89 ? 3.188 17.431 13.860 1.00 70.94 89 GLU A O 1
ATOM 695 N N . ARG A 1 90 ? 3.041 15.209 14.200 1.00 74.19 90 ARG A N 1
ATOM 696 C CA . ARG A 1 90 ? 1.646 15.052 13.768 1.00 74.19 90 ARG A CA 1
ATOM 697 C C . ARG A 1 90 ? 0.721 14.656 14.910 1.00 74.19 90 ARG A C 1
ATOM 699 O O . ARG A 1 90 ? 1.080 13.914 15.822 1.00 74.19 90 ARG A O 1
ATOM 706 N N . SER A 1 91 ? -0.506 15.148 14.832 1.00 79.81 91 SER A N 1
ATOM 707 C CA . SER A 1 91 ? -1.605 14.766 15.708 1.00 79.81 91 SER A CA 1
ATOM 708 C C . SER A 1 91 ? -2.198 13.408 15.319 1.00 79.81 91 SER A C 1
ATOM 710 O O . SER A 1 91 ? -2.157 12.978 14.165 1.00 79.81 91 SER A O 1
ATOM 712 N N . GLU A 1 92 ? -2.850 12.755 16.282 1.00 76.88 92 GLU A N 1
ATOM 713 C CA . GLU A 1 92 ? -3.581 11.501 16.044 1.00 76.88 92 GLU A CA 1
ATOM 714 C C . GLU A 1 92 ? -4.692 11.652 14.988 1.00 76.88 92 GLU A C 1
ATOM 716 O O . GLU A 1 92 ? -5.009 10.699 14.275 1.00 76.88 92 GLU A O 1
ATOM 721 N N . GLN A 1 93 ? -5.273 12.850 14.860 1.00 76.69 93 GLN A N 1
ATOM 722 C CA . GLN A 1 93 ? -6.285 13.137 13.845 1.00 76.69 93 GLN A CA 1
ATOM 723 C C . GLN A 1 93 ? -5.675 13.177 12.438 1.00 76.69 93 GLN A C 1
ATOM 725 O O . GLN A 1 93 ? -6.239 12.577 11.526 1.00 76.69 93 GLN A O 1
ATOM 730 N N . GLU A 1 94 ? -4.525 13.827 12.251 1.00 81.44 94 GLU A N 1
ATOM 731 C CA . GLU A 1 94 ? -3.837 13.883 10.951 1.00 81.44 94 GLU A CA 1
ATOM 732 C C . GLU A 1 94 ? -3.412 12.490 10.480 1.00 81.44 94 GLU A C 1
ATOM 734 O O . GLU A 1 94 ? -3.668 12.115 9.334 1.00 81.44 94 GLU A O 1
ATOM 739 N N . ASP A 1 95 ? -2.851 11.684 11.381 1.00 79.81 95 ASP A N 1
ATOM 740 C CA . ASP A 1 95 ? -2.473 10.301 11.085 1.00 79.81 95 ASP A CA 1
ATOM 741 C C . ASP A 1 95 ? -3.685 9.426 10.743 1.00 79.81 95 ASP A C 1
ATOM 743 O O . ASP A 1 95 ? -3.638 8.605 9.820 1.00 79.81 95 ASP A O 1
ATOM 747 N N . MET A 1 96 ? -4.803 9.614 11.447 1.00 83.00 96 MET A N 1
ATOM 748 C CA . MET A 1 96 ? -6.058 8.948 11.109 1.00 83.00 96 MET A CA 1
ATOM 749 C C . MET A 1 96 ? -6.516 9.332 9.694 1.00 83.00 96 MET A C 1
ATOM 751 O O . MET A 1 96 ? -6.821 8.441 8.899 1.00 83.00 96 MET A O 1
ATOM 755 N N . LEU A 1 97 ? -6.542 10.622 9.342 1.00 81.75 97 LEU A N 1
ATOM 756 C CA . LEU A 1 97 ? -6.970 11.080 8.013 1.00 81.75 97 LEU A CA 1
ATOM 757 C C . LEU A 1 97 ? -6.056 10.541 6.904 1.00 81.75 97 LEU A C 1
ATOM 759 O O . LEU A 1 97 ? -6.555 10.077 5.874 1.00 81.75 97 LEU A O 1
ATOM 763 N N . LEU A 1 98 ? -4.740 10.522 7.137 1.00 82.44 98 LEU A N 1
ATOM 764 C CA . LEU A 1 98 ? -3.762 9.947 6.213 1.00 82.44 98 LEU A CA 1
ATOM 765 C C . LEU A 1 98 ? -4.007 8.447 5.996 1.00 82.44 98 LEU A C 1
ATOM 767 O O . LEU A 1 98 ? -3.981 7.969 4.861 1.00 82.44 98 LEU A O 1
ATOM 771 N N . SER A 1 99 ? -4.314 7.711 7.070 1.00 82.38 99 SER A N 1
ATOM 772 C CA . SER A 1 99 ? -4.613 6.276 7.005 1.00 82.38 99 SER A CA 1
ATOM 773 C C . SER A 1 99 ? -5.874 5.977 6.178 1.00 82.38 99 SER A C 1
ATOM 775 O O . SER A 1 99 ? -5.864 5.081 5.332 1.00 82.38 99 SER A O 1
ATOM 777 N N . ILE A 1 100 ? -6.935 6.777 6.340 1.00 83.19 100 ILE A N 1
ATOM 778 C CA . ILE A 1 100 ? -8.178 6.643 5.567 1.00 83.19 100 ILE A CA 1
ATOM 779 C C . ILE A 1 100 ? -7.920 6.951 4.096 1.00 83.19 100 ILE A C 1
ATOM 781 O O . ILE A 1 100 ? -8.376 6.206 3.229 1.00 83.19 100 ILE A O 1
ATOM 785 N N . LEU A 1 101 ? -7.200 8.040 3.811 1.00 84.12 101 LEU A N 1
ATOM 786 C CA . LEU A 1 101 ? -6.875 8.444 2.447 1.00 84.12 101 LEU A CA 1
ATOM 787 C C . LEU A 1 101 ? -6.096 7.341 1.725 1.00 84.12 101 LEU A C 1
ATOM 789 O O . LEU A 1 101 ? -6.463 6.969 0.613 1.00 84.12 101 LEU A O 1
ATOM 793 N N . ASN A 1 102 ? -5.082 6.778 2.386 1.00 83.94 102 ASN A N 1
ATOM 794 C CA . ASN A 1 102 ? -4.297 5.665 1.863 1.00 83.94 102 ASN A CA 1
ATOM 795 C C . ASN A 1 102 ? -5.170 4.431 1.574 1.00 83.94 102 ASN A C 1
ATOM 797 O O . ASN A 1 102 ? -5.038 3.808 0.526 1.00 83.94 102 ASN A O 1
ATOM 801 N N . ALA A 1 103 ? -6.112 4.094 2.457 1.00 85.81 103 ALA A N 1
ATOM 802 C CA . ALA A 1 103 ? -6.987 2.939 2.264 1.00 85.81 103 ALA A CA 1
ATOM 803 C C . ALA A 1 103 ? -8.079 3.142 1.193 1.00 85.81 103 ALA A C 1
ATOM 805 O O . ALA A 1 103 ? -8.543 2.177 0.586 1.00 85.81 103 ALA A O 1
ATOM 806 N N . ALA A 1 104 ? -8.520 4.381 0.956 1.00 83.81 104 ALA A N 1
ATOM 807 C CA . ALA A 1 104 ? -9.726 4.658 0.176 1.00 83.81 104 ALA A CA 1
ATOM 808 C C . ALA A 1 104 ? -9.643 4.205 -1.289 1.00 83.81 104 ALA A C 1
ATOM 810 O O . ALA A 1 104 ? -10.617 3.667 -1.816 1.00 83.81 104 ALA A O 1
ATOM 811 N N . PHE A 1 105 ? -8.503 4.408 -1.950 1.00 82.31 105 PHE A N 1
ATOM 812 C CA . PHE A 1 105 ? -8.321 4.102 -3.377 1.00 82.31 105 PHE A CA 1
ATOM 813 C C . PHE A 1 105 ? -7.245 3.051 -3.661 1.00 82.31 105 PHE A C 1
ATOM 815 O O . PHE A 1 105 ? -7.046 2.697 -4.824 1.00 82.31 105 PHE A O 1
ATOM 822 N N . SER A 1 106 ? -6.551 2.557 -2.636 1.00 88.25 106 SER A N 1
ATOM 823 C CA . SER A 1 106 ? -5.507 1.554 -2.818 1.00 88.25 106 SER A CA 1
ATOM 824 C C . SER A 1 106 ? -6.119 0.195 -3.137 1.00 88.25 106 SER A C 1
ATOM 826 O O . SER A 1 106 ? -6.947 -0.323 -2.393 1.00 88.25 106 SER A O 1
ATOM 828 N N . ASN A 1 107 ? -5.695 -0.397 -4.254 1.00 88.44 107 ASN A N 1
ATOM 829 C CA . ASN A 1 107 ? -5.974 -1.798 -4.578 1.00 88.44 107 ASN A CA 1
ATOM 830 C C . ASN A 1 107 ? -5.191 -2.756 -3.670 1.00 88.44 107 ASN A C 1
ATOM 832 O O . ASN A 1 107 ? -5.642 -3.863 -3.393 1.00 88.44 107 ASN A O 1
ATOM 836 N N . ILE A 1 108 ? -4.045 -2.302 -3.172 1.00 89.50 108 ILE A N 1
ATOM 837 C CA . ILE A 1 108 ? -3.217 -2.978 -2.183 1.00 89.50 108 ILE A CA 1
ATOM 838 C C . ILE A 1 108 ? -2.512 -1.918 -1.343 1.00 89.50 108 ILE A C 1
ATOM 840 O O . ILE A 1 108 ? -1.976 -0.955 -1.889 1.00 89.50 108 ILE A O 1
ATOM 844 N N . THR A 1 109 ? -2.489 -2.107 -0.029 1.00 89.00 109 THR A N 1
ATOM 845 C CA . THR A 1 109 ? -1.666 -1.310 0.883 1.00 89.00 109 THR A CA 1
ATOM 846 C C . THR A 1 109 ? -0.595 -2.216 1.464 1.00 89.00 109 THR A C 1
ATOM 848 O O . THR A 1 109 ? -0.912 -3.165 2.179 1.00 89.00 109 THR A O 1
ATOM 851 N N . ILE A 1 110 ? 0.672 -1.922 1.162 1.00 88.19 110 ILE A N 1
ATOM 852 C CA . ILE A 1 110 ? 1.814 -2.685 1.674 1.00 88.19 110 ILE A CA 1
ATOM 853 C C . ILE A 1 110 ? 2.317 -2.030 2.960 1.00 88.19 110 ILE A C 1
ATOM 855 O O . ILE A 1 110 ? 2.963 -0.982 2.934 1.00 88.19 110 ILE A O 1
ATOM 859 N N . PHE A 1 111 ? 2.052 -2.669 4.094 1.00 86.62 111 PHE A N 1
ATOM 860 C CA . PHE A 1 111 ? 2.591 -2.280 5.388 1.00 86.62 111 PHE A CA 1
ATOM 861 C C . PHE A 1 111 ? 3.949 -2.954 5.612 1.00 86.62 111 PHE A C 1
ATOM 863 O O . PHE A 1 111 ? 4.028 -4.156 5.867 1.00 86.62 111 PHE A O 1
ATOM 870 N N . ASN A 1 112 ? 5.027 -2.179 5.494 1.00 82.06 112 ASN A N 1
ATOM 871 C CA . ASN A 1 112 ? 6.389 -2.659 5.710 1.00 82.06 112 ASN A CA 1
ATOM 872 C C . ASN A 1 112 ? 6.747 -2.608 7.199 1.00 82.06 112 ASN A C 1
ATOM 874 O O . ASN A 1 112 ? 6.903 -1.521 7.754 1.00 82.06 112 ASN A O 1
ATOM 878 N N . LYS A 1 113 ? 6.965 -3.768 7.817 1.00 80.69 113 LYS A N 1
ATOM 879 C CA . LYS A 1 113 ? 7.443 -3.887 9.198 1.00 80.69 113 LYS A CA 1
ATOM 880 C C . LYS A 1 113 ? 8.838 -4.509 9.234 1.00 80.69 113 LYS A C 1
ATOM 882 O O . LYS A 1 113 ? 9.174 -5.313 8.372 1.00 80.69 113 LYS A O 1
ATOM 887 N N . LYS A 1 114 ? 9.659 -4.120 10.211 1.00 73.69 114 LYS A N 1
ATOM 888 C CA . LYS A 1 114 ? 10.992 -4.706 10.434 1.00 73.69 114 LYS A CA 1
ATOM 889 C C . LYS A 1 114 ? 11.040 -5.709 11.582 1.00 73.69 114 LYS A C 1
ATOM 891 O O . LYS A 1 114 ? 11.895 -6.578 11.574 1.00 73.69 114 LYS A O 1
ATOM 896 N N . ASP A 1 115 ? 10.148 -5.590 12.558 1.00 73.88 115 ASP A N 1
ATOM 897 C CA . ASP A 1 115 ? 10.229 -6.408 13.767 1.00 73.88 115 ASP A CA 1
ATOM 898 C C . ASP A 1 115 ? 9.372 -7.662 13.675 1.00 73.88 115 ASP A C 1
ATOM 900 O O . ASP A 1 115 ? 8.241 -7.644 13.180 1.00 73.88 115 ASP A O 1
ATOM 904 N N . PHE A 1 116 ? 9.913 -8.729 14.254 1.00 72.19 116 PHE A N 1
ATOM 905 C CA . PHE A 1 116 ? 9.293 -10.043 14.341 1.00 72.19 116 PHE A CA 1
ATOM 906 C C . PHE A 1 116 ? 8.008 -10.069 15.181 1.00 72.19 116 PHE A C 1
ATOM 908 O O . PHE A 1 116 ? 7.175 -10.944 14.990 1.00 72.19 116 PHE A O 1
ATOM 915 N N . HIS A 1 117 ? 7.819 -9.116 16.098 1.00 75.94 117 HIS A N 1
ATOM 916 C CA . HIS A 1 117 ? 6.636 -9.051 16.954 1.00 75.94 117 HIS A CA 1
ATOM 917 C C . HIS A 1 117 ? 5.744 -7.873 16.595 1.00 75.94 117 HIS A C 1
ATOM 919 O O . HIS A 1 117 ? 6.214 -6.778 16.283 1.00 75.94 117 HIS A O 1
ATOM 925 N N . LEU A 1 118 ? 4.435 -8.072 16.736 1.00 75.81 118 LEU A N 1
ATOM 926 C CA . LEU A 1 118 ? 3.485 -6.965 16.710 1.00 75.81 118 LEU A CA 1
ATOM 927 C C . LEU A 1 118 ? 3.633 -6.159 18.006 1.00 75.81 118 LEU A C 1
ATOM 929 O O . LEU A 1 118 ? 3.244 -6.624 19.084 1.00 75.81 118 LEU A O 1
ATOM 933 N N . ASP A 1 119 ? 4.241 -4.985 17.870 1.00 78.56 119 ASP A N 1
ATOM 934 C CA . ASP A 1 119 ? 4.517 -4.023 18.931 1.00 78.56 119 ASP A CA 1
ATOM 935 C C . ASP A 1 119 ? 3.360 -3.034 19.135 1.00 78.56 119 ASP A C 1
ATOM 937 O O . ASP A 1 119 ? 2.365 -3.012 18.403 1.00 78.56 119 ASP A O 1
ATOM 941 N N . LYS A 1 120 ? 3.501 -2.191 20.163 1.00 79.12 120 LYS A N 1
ATOM 942 C CA . LYS A 1 120 ? 2.522 -1.147 20.486 1.00 79.12 120 LYS A CA 1
ATOM 943 C C . LYS A 1 120 ? 2.370 -0.117 19.366 1.00 79.12 120 LYS A C 1
ATOM 945 O O . LYS A 1 120 ? 1.287 0.437 19.218 1.00 79.12 120 LYS A O 1
ATOM 950 N N . GLU A 1 121 ? 3.421 0.135 18.590 1.00 77.94 121 GLU A N 1
ATOM 951 C CA . GLU A 1 121 ? 3.383 1.078 17.467 1.00 77.94 121 GLU A CA 1
ATOM 952 C C . GLU A 1 121 ? 2.491 0.551 16.340 1.00 77.94 121 GLU A C 1
ATOM 954 O O . GLU A 1 121 ? 1.622 1.264 15.841 1.00 77.94 121 GLU A O 1
ATOM 959 N N . THR A 1 122 ? 2.626 -0.732 16.004 1.00 79.19 122 THR A N 1
ATOM 960 C CA . THR A 1 122 ? 1.780 -1.410 15.016 1.00 79.19 122 THR A CA 1
ATOM 961 C C . THR A 1 122 ? 0.329 -1.474 15.493 1.00 79.19 122 THR A C 1
ATOM 963 O O . THR A 1 122 ? -0.590 -1.208 14.717 1.00 79.19 122 THR A O 1
ATOM 966 N N . GLU A 1 123 ? 0.095 -1.768 16.778 1.00 83.12 123 GLU A N 1
ATOM 967 C CA . GLU A 1 123 ? -1.261 -1.721 17.337 1.00 83.12 123 GLU A CA 1
ATOM 968 C C . GLU A 1 123 ? -1.845 -0.300 17.273 1.00 83.12 123 GLU A C 1
ATOM 970 O O . GLU A 1 123 ? -3.002 -0.145 16.883 1.00 83.12 123 GLU A O 1
ATOM 975 N N . ALA A 1 124 ? -1.054 0.740 17.561 1.00 82.38 124 ALA A N 1
ATOM 976 C CA . ALA A 1 124 ? -1.485 2.133 17.436 1.00 82.38 124 ALA A CA 1
ATOM 977 C C . ALA A 1 124 ? -1.859 2.494 15.989 1.00 82.38 124 ALA A C 1
ATOM 979 O O . ALA A 1 124 ? -2.880 3.143 15.761 1.00 82.38 124 ALA A O 1
ATOM 980 N N . VAL A 1 125 ? -1.104 2.012 14.996 1.00 81.62 125 VAL A N 1
ATOM 981 C CA . VAL A 1 125 ? -1.467 2.154 13.577 1.00 81.62 125 VAL A CA 1
ATOM 982 C C . VAL A 1 125 ? -2.831 1.526 13.290 1.00 81.62 125 VAL A C 1
ATOM 984 O O . VAL A 1 125 ? -3.684 2.166 12.677 1.00 81.62 125 VAL A O 1
ATOM 987 N N . PHE A 1 126 ? -3.085 0.307 13.767 1.00 86.06 126 PHE A N 1
ATOM 988 C CA . PHE A 1 126 ? -4.381 -0.348 13.562 1.00 86.06 126 PHE A CA 1
ATOM 989 C C . PHE A 1 126 ? -5.523 0.376 14.277 1.00 86.06 126 PHE A C 1
ATOM 991 O O . PHE A 1 126 ? -6.617 0.474 13.724 1.00 86.06 126 PHE A O 1
ATOM 998 N N . GLN A 1 127 ? -5.275 0.940 15.462 1.00 84.19 127 GLN A N 1
ATOM 999 C CA . GLN A 1 127 ? -6.257 1.787 16.144 1.00 84.19 127 GLN A CA 1
ATOM 1000 C C . GLN A 1 127 ? -6.583 3.050 15.336 1.00 84.19 127 GLN A C 1
ATOM 1002 O O . GLN A 1 127 ? -7.748 3.426 15.250 1.00 84.19 127 GLN A O 1
ATOM 1007 N N . ARG A 1 128 ? -5.603 3.671 14.670 1.00 84.75 128 ARG A N 1
ATOM 1008 C CA . ARG A 1 128 ? -5.844 4.839 13.801 1.00 84.75 128 ARG A CA 1
ATOM 1009 C C . ARG A 1 128 ? -6.721 4.491 12.601 1.00 84.75 128 ARG A C 1
ATOM 1011 O O . ARG A 1 128 ? -7.700 5.192 12.348 1.00 84.75 128 ARG A O 1
ATOM 1018 N N . PHE A 1 129 ? -6.455 3.363 11.936 1.00 84.69 129 PHE A N 1
ATOM 1019 C CA . PHE A 1 129 ? -7.356 2.845 10.900 1.00 84.69 129 PHE A CA 1
ATOM 1020 C C . PHE A 1 129 ? -8.762 2.584 11.458 1.00 84.69 129 PHE A C 1
ATOM 1022 O O . PHE A 1 129 ? -9.755 2.974 10.846 1.00 84.69 129 PHE A O 1
ATOM 1029 N N . GLN A 1 130 ? -8.856 1.968 12.640 1.00 87.56 130 GLN A N 1
ATOM 1030 C CA . GLN A 1 130 ? -10.128 1.657 13.292 1.00 87.56 130 GLN A CA 1
ATOM 1031 C C . GLN A 1 130 ? -10.943 2.911 13.637 1.00 87.56 130 GLN A C 1
ATOM 1033 O O . GLN A 1 130 ? -12.150 2.932 13.398 1.00 87.56 130 GLN A O 1
ATOM 1038 N N . ASN A 1 131 ? -10.299 3.965 14.138 1.00 84.06 131 ASN A N 1
ATOM 1039 C CA . ASN A 1 131 ? -10.941 5.250 14.427 1.00 84.06 131 ASN A CA 1
ATOM 1040 C C . ASN A 1 131 ? -11.504 5.890 13.149 1.00 84.06 131 ASN A C 1
ATOM 1042 O O . ASN A 1 131 ? -12.607 6.447 13.147 1.00 84.06 131 ASN A O 1
ATOM 1046 N N . GLY A 1 132 ? -10.787 5.724 12.034 1.00 81.31 132 GLY A N 1
ATOM 1047 C CA . GLY A 1 132 ? -11.193 6.224 10.729 1.00 81.31 132 GLY A CA 1
ATOM 1048 C C . GLY A 1 132 ? -12.386 5.510 10.093 1.00 81.31 132 GLY A C 1
ATOM 1049 O O . GLY A 1 132 ? -13.020 6.079 9.205 1.00 81.31 132 GLY A O 1
ATOM 1050 N N . VAL A 1 133 ? -12.751 4.306 10.555 1.00 84.31 133 VAL A N 1
ATOM 1051 C CA . VAL A 1 133 ? -13.877 3.523 10.005 1.00 84.31 133 VAL A CA 1
ATOM 1052 C C . VAL A 1 133 ? -15.191 4.301 10.050 1.00 84.31 133 VAL A C 1
ATOM 1054 O O . VAL A 1 133 ? -15.966 4.247 9.101 1.00 84.31 133 VAL A O 1
ATOM 1057 N N . SER A 1 134 ? -15.423 5.084 11.105 1.00 79.50 134 SER A N 1
ATOM 1058 C CA . SER A 1 134 ? -16.642 5.894 11.256 1.00 79.50 134 SER A CA 1
ATOM 1059 C C . SER A 1 134 ? -16.816 6.959 10.161 1.00 79.50 134 SER A C 1
ATOM 1061 O O . SER A 1 134 ? -17.933 7.378 9.855 1.00 79.50 134 SER A O 1
ATOM 1063 N N . LEU A 1 135 ? -15.714 7.393 9.544 1.00 74.31 135 LEU A N 1
ATOM 1064 C CA . LEU A 1 135 ? -15.700 8.409 8.494 1.00 74.31 135 LEU A CA 1
ATOM 1065 C C . LEU A 1 135 ? -15.871 7.811 7.093 1.00 74.31 135 LEU A C 1
ATOM 1067 O O . LEU A 1 135 ? -16.137 8.570 6.149 1.00 74.31 135 LEU A O 1
ATOM 1071 N N . VAL A 1 136 ? -15.738 6.486 6.971 1.00 72.81 136 VAL A N 1
ATOM 1072 C CA . VAL A 1 136 ? -15.903 5.725 5.734 1.00 72.81 136 VAL A CA 1
ATOM 1073 C C . VAL A 1 136 ? -17.386 5.640 5.393 1.00 72.81 136 VAL A C 1
ATOM 1075 O O . VAL A 1 136 ? -18.176 4.985 6.070 1.00 72.81 136 VAL A O 1
ATOM 1078 N N . LYS A 1 137 ? -17.783 6.300 4.305 1.00 70.81 137 LYS A N 1
ATOM 1079 C CA . LYS A 1 137 ? -19.113 6.102 3.724 1.00 70.81 137 LYS A CA 1
ATOM 1080 C C . LYS A 1 137 ? -19.097 4.828 2.888 1.00 70.81 137 LYS A C 1
ATOM 1082 O O . LYS A 1 137 ? -18.114 4.555 2.204 1.00 70.81 137 LYS A O 1
ATOM 1087 N N . ALA A 1 138 ? -20.196 4.078 2.919 1.00 63.94 138 ALA A N 1
ATOM 1088 C CA . ALA A 1 138 ? -20.361 2.909 2.067 1.00 63.94 138 ALA A CA 1
ATOM 1089 C C . ALA A 1 138 ? -20.355 3.340 0.589 1.00 63.94 138 ALA A C 1
ATOM 1091 O O . ALA A 1 138 ? -21.353 3.843 0.076 1.00 63.94 138 ALA A O 1
ATOM 1092 N N . ASP A 1 139 ? -19.221 3.149 -0.082 1.00 69.12 139 ASP A N 1
ATOM 1093 C CA . ASP A 1 139 ? -19.078 3.291 -1.526 1.00 69.12 139 ASP A CA 1
ATOM 1094 C C . ASP A 1 139 ? -18.527 1.981 -2.088 1.00 69.12 139 ASP A C 1
ATOM 1096 O O . ASP A 1 139 ? -17.459 1.515 -1.705 1.00 69.12 139 ASP A O 1
ATOM 1100 N N . SER A 1 140 ? -19.261 1.391 -3.028 1.00 65.81 140 SER A N 1
ATOM 1101 C CA . SER A 1 140 ? -18.894 0.144 -3.706 1.00 65.81 140 SER A CA 1
ATOM 1102 C C . SER A 1 140 ? -17.559 0.182 -4.470 1.00 65.81 140 SER A C 1
ATOM 1104 O O . SER A 1 140 ? -17.093 -0.875 -4.903 1.00 65.81 140 SER A O 1
ATOM 1106 N N . LYS A 1 141 ? -16.970 1.365 -4.686 1.00 68.19 141 LYS A N 1
ATOM 1107 C CA . LYS A 1 141 ? -15.714 1.558 -5.431 1.00 68.19 141 LYS A CA 1
ATOM 1108 C C . LYS A 1 141 ? -14.499 1.815 -4.549 1.00 68.19 141 LYS A C 1
ATOM 1110 O O . LYS A 1 141 ? -13.377 1.659 -5.024 1.00 68.19 141 LYS A O 1
ATOM 1115 N N . LEU A 1 142 ? -14.717 2.239 -3.310 1.00 76.31 142 LEU A N 1
ATOM 1116 C CA . LEU A 1 142 ? -13.660 2.612 -2.379 1.00 76.31 142 LEU A CA 1
ATOM 1117 C C . LEU A 1 142 ? -13.476 1.512 -1.348 1.00 76.31 142 LEU A C 1
ATOM 1119 O O . LEU A 1 142 ? -14.388 0.715 -1.139 1.00 76.31 142 LEU A O 1
ATOM 1123 N N . PHE A 1 143 ? -12.321 1.499 -0.684 1.00 80.25 143 PHE A N 1
ATOM 1124 C CA . PHE A 1 143 ? -12.117 0.658 0.496 1.00 80.25 143 PHE A CA 1
ATOM 1125 C C . PHE A 1 143 ? -12.226 -0.856 0.212 1.00 80.25 143 PHE A C 1
ATOM 1127 O O . PHE A 1 143 ? -12.847 -1.623 0.950 1.00 80.25 143 PHE A O 1
ATOM 1134 N N . ARG A 1 144 ? -11.631 -1.294 -0.906 1.00 75.12 144 ARG A N 1
ATOM 1135 C CA . ARG A 1 144 ? -11.621 -2.701 -1.361 1.00 75.12 144 ARG A CA 1
ATOM 1136 C C . ARG A 1 144 ? -10.213 -3.253 -1.558 1.00 75.12 144 ARG A C 1
ATOM 1138 O O . ARG A 1 144 ? -10.047 -4.240 -2.270 1.00 75.12 144 ARG A O 1
ATOM 1145 N N . GLY A 1 145 ? -9.213 -2.580 -0.995 1.00 84.31 145 GLY A N 1
ATOM 1146 C CA . GLY A 1 145 ? -7.821 -2.970 -1.164 1.00 84.31 145 GLY A CA 1
ATOM 1147 C C . GLY A 1 145 ? -7.483 -4.256 -0.424 1.00 84.31 145 GLY A C 1
ATOM 1148 O O . GLY A 1 145 ? -8.157 -4.622 0.529 1.00 84.31 145 GLY A O 1
ATOM 1149 N N . LEU A 1 146 ? -6.405 -4.921 -0.814 1.00 89.38 146 LEU A N 1
ATOM 1150 C CA . LEU A 1 146 ? -5.777 -5.937 0.022 1.00 89.38 146 LEU A CA 1
ATOM 1151 C C . LEU A 1 146 ? -4.883 -5.258 1.068 1.00 89.38 146 LEU A C 1
ATOM 1153 O O . LEU A 1 146 ? -4.044 -4.425 0.717 1.00 89.38 146 LEU A O 1
ATOM 1157 N N . PHE A 1 147 ? -5.018 -5.629 2.342 1.00 90.88 147 PHE A N 1
ATOM 1158 C CA . PHE A 1 147 ? -4.031 -5.248 3.351 1.00 90.88 147 PHE A CA 1
ATOM 1159 C C . PHE A 1 147 ? -2.885 -6.261 3.336 1.00 90.88 147 PHE A C 1
ATOM 1161 O O . PHE A 1 147 ? -3.070 -7.407 3.736 1.00 90.88 147 PHE A O 1
ATOM 1168 N N . HIS A 1 148 ? -1.708 -5.861 2.861 1.00 90.94 148 HIS A N 1
ATOM 1169 C CA . HIS A 1 148 ? -0.551 -6.745 2.754 1.00 90.94 148 HIS A CA 1
ATOM 1170 C C . HIS A 1 148 ? 0.526 -6.327 3.758 1.00 90.94 148 HIS A C 1
ATOM 1172 O O . HIS A 1 148 ? 1.104 -5.248 3.656 1.00 90.94 148 HIS A O 1
ATOM 1178 N N . MET A 1 149 ? 0.863 -7.191 4.709 1.00 90.06 149 MET A N 1
ATOM 1179 C CA . MET A 1 149 ? 1.949 -6.970 5.662 1.00 90.06 149 MET A CA 1
ATOM 1180 C C . MET A 1 149 ? 3.227 -7.647 5.170 1.00 90.06 149 MET A C 1
ATOM 1182 O O . MET A 1 149 ? 3.285 -8.866 5.052 1.00 90.06 149 MET A O 1
ATOM 1186 N N . ALA A 1 150 ? 4.258 -6.851 4.900 1.00 89.06 150 ALA A N 1
ATOM 1187 C CA . ALA A 1 150 ? 5.589 -7.330 4.551 1.00 89.06 150 ALA A CA 1
ATOM 1188 C C . ALA A 1 150 ? 6.509 -7.169 5.767 1.00 89.06 150 ALA A C 1
ATOM 1190 O O . ALA A 1 150 ? 6.896 -6.047 6.106 1.00 89.06 150 ALA A O 1
ATOM 1191 N N . ILE A 1 151 ? 6.827 -8.274 6.440 1.00 90.00 151 ILE A N 1
ATOM 1192 C CA . ILE A 1 151 ? 7.658 -8.279 7.650 1.00 90.00 151 ILE A CA 1
ATOM 1193 C C . ILE A 1 151 ? 9.068 -8.702 7.256 1.00 90.00 151 ILE A C 1
ATOM 1195 O O . ILE A 1 151 ? 9.260 -9.799 6.746 1.00 90.00 151 ILE A O 1
ATOM 1199 N N . LYS A 1 152 ? 10.036 -7.806 7.426 1.00 85.88 152 LYS A N 1
ATOM 1200 C CA . LYS A 1 152 ? 11.421 -7.966 6.969 1.00 85.88 152 LYS A CA 1
ATOM 1201 C C . LYS A 1 152 ? 12.283 -8.693 7.988 1.00 85.88 152 LYS A C 1
ATOM 1203 O O . LYS A 1 152 ? 11.954 -8.722 9.166 1.00 85.88 152 LYS A O 1
ATOM 1208 N N . ASP A 1 153 ? 13.407 -9.210 7.497 1.00 86.00 153 ASP A N 1
ATOM 1209 C CA . ASP A 1 153 ? 14.485 -9.782 8.305 1.00 86.00 153 ASP A CA 1
ATOM 1210 C C . ASP A 1 153 ? 14.026 -10.975 9.169 1.00 86.00 153 ASP A C 1
ATOM 1212 O O . ASP A 1 153 ? 14.445 -11.138 10.312 1.00 86.00 153 ASP A O 1
ATOM 1216 N N . VAL A 1 154 ? 13.158 -11.822 8.600 1.00 88.50 154 VAL A N 1
ATOM 1217 C CA . VAL A 1 154 ? 12.613 -13.023 9.252 1.00 88.50 154 VAL A CA 1
ATOM 1218 C C . VAL A 1 154 ? 13.463 -14.248 8.905 1.00 88.50 154 VAL A C 1
ATOM 1220 O O . VAL A 1 154 ? 13.773 -14.479 7.734 1.00 88.50 154 VAL A O 1
ATOM 1223 N N . ASP A 1 155 ? 13.834 -15.050 9.908 1.00 89.25 155 ASP A N 1
ATOM 1224 C CA . ASP A 1 155 ? 14.480 -16.346 9.676 1.00 89.25 155 ASP A CA 1
ATOM 1225 C C . ASP A 1 155 ? 13.453 -17.395 9.222 1.00 89.25 155 ASP A C 1
ATOM 1227 O O . ASP A 1 155 ? 12.297 -17.391 9.648 1.00 89.25 155 ASP A O 1
ATOM 1231 N N . ASN A 1 156 ? 13.878 -18.331 8.372 1.00 87.25 156 ASN A N 1
ATOM 1232 C CA . ASN A 1 156 ? 13.021 -19.400 7.862 1.00 87.25 156 ASN A CA 1
ATOM 1233 C C . ASN A 1 156 ? 12.444 -20.270 8.988 1.00 87.25 156 ASN A C 1
ATOM 1235 O O . ASN A 1 156 ? 11.339 -20.791 8.830 1.00 87.25 156 ASN A O 1
ATOM 1239 N N . SER A 1 157 ? 13.164 -20.430 10.108 1.00 90.50 157 SER A N 1
ATOM 1240 C CA . SER A 1 157 ? 12.651 -21.166 11.271 1.00 90.50 157 SER A CA 1
ATOM 1241 C C . SER A 1 157 ? 11.421 -20.517 11.900 1.00 90.50 157 SER A C 1
ATOM 1243 O O . SER A 1 157 ? 10.598 -21.224 12.477 1.00 90.50 157 SER A O 1
ATOM 1245 N N . ASP A 1 158 ? 11.271 -19.201 11.753 1.00 90.75 158 ASP A N 1
ATOM 1246 C CA . ASP A 1 158 ? 10.321 -18.418 12.539 1.00 90.75 158 ASP A CA 1
ATOM 1247 C C . ASP A 1 158 ? 9.083 -17.992 11.727 1.00 90.75 158 ASP A C 1
ATOM 1249 O O . ASP A 1 158 ? 8.127 -17.445 12.277 1.00 90.75 158 ASP A O 1
ATOM 1253 N N . VAL A 1 159 ? 9.064 -18.266 10.415 1.00 90.06 159 VAL A N 1
ATOM 1254 C CA . VAL A 1 159 ? 7.988 -17.868 9.484 1.00 90.06 159 VAL A CA 1
ATOM 1255 C C . VAL A 1 159 ? 6.612 -18.346 9.949 1.00 90.06 159 VAL A C 1
ATOM 1257 O O . VAL A 1 159 ? 5.648 -17.577 9.941 1.00 90.06 159 VAL A O 1
ATOM 1260 N N . GLU A 1 160 ? 6.501 -19.614 10.344 1.00 90.94 160 GLU A N 1
ATOM 1261 C CA . GLU A 1 160 ? 5.220 -20.206 10.742 1.00 90.94 160 GLU A CA 1
ATOM 1262 C C . GLU A 1 160 ? 4.711 -19.641 12.069 1.00 90.94 160 GLU A C 1
ATOM 1264 O O . GLU A 1 160 ? 3.516 -19.366 12.215 1.00 90.94 160 GLU A O 1
ATOM 1269 N N . ASP A 1 161 ? 5.609 -19.427 13.027 1.00 91.06 161 ASP A N 1
ATOM 1270 C CA . ASP A 1 161 ? 5.252 -18.876 14.331 1.00 91.06 161 ASP A CA 1
ATOM 1271 C C . ASP A 1 161 ? 4.867 -17.397 14.218 1.00 91.06 161 ASP A C 1
ATOM 1273 O O . ASP A 1 161 ? 3.854 -16.984 14.787 1.00 91.06 161 ASP A O 1
ATOM 1277 N N . LEU A 1 162 ? 5.570 -16.632 13.379 1.00 91.44 162 LEU A N 1
ATOM 1278 C CA . LEU A 1 162 ? 5.212 -15.256 13.040 1.00 91.44 162 LEU A CA 1
ATOM 1279 C C . LEU A 1 162 ? 3.830 -15.166 12.398 1.00 91.44 162 LEU A C 1
ATOM 1281 O O . LEU A 1 162 ? 2.998 -14.368 12.834 1.00 91.44 162 LEU A O 1
ATOM 1285 N N . LYS A 1 163 ? 3.544 -16.002 11.393 1.00 90.56 163 LYS A N 1
ATOM 1286 C CA . LYS A 1 163 ? 2.224 -16.014 10.745 1.00 90.56 163 LYS A CA 1
ATOM 1287 C C . LYS A 1 163 ? 1.120 -16.303 11.758 1.00 90.56 163 LYS A C 1
ATOM 1289 O O . LYS A 1 163 ? 0.104 -15.609 11.759 1.00 90.56 163 LYS A O 1
ATOM 1294 N N . LYS A 1 164 ? 1.317 -17.276 12.653 1.00 90.50 164 LYS A N 1
ATOM 1295 C CA . LYS A 1 164 ? 0.349 -17.589 13.718 1.00 90.50 164 LYS A CA 1
ATOM 1296 C C . LYS A 1 164 ? 0.166 -16.425 14.690 1.00 90.50 164 LYS A C 1
ATOM 1298 O O . LYS A 1 164 ? -0.976 -16.082 14.998 1.00 90.50 164 LYS A O 1
ATOM 1303 N N . GLU A 1 165 ? 1.256 -15.812 15.157 1.00 90.19 165 GLU A N 1
ATOM 1304 C CA . GLU A 1 165 ? 1.207 -14.685 16.094 1.00 90.19 165 GLU A CA 1
ATOM 1305 C C . GLU A 1 165 ? 0.445 -13.500 15.490 1.00 90.19 165 GLU A C 1
ATOM 1307 O O . GLU A 1 165 ? -0.501 -12.992 16.100 1.00 90.19 165 GLU A O 1
ATOM 1312 N N . PHE A 1 166 ? 0.814 -13.081 14.276 1.00 89.62 166 PHE A N 1
ATOM 1313 C CA . PHE A 1 166 ? 0.189 -11.936 13.616 1.00 89.62 166 PHE A CA 1
ATOM 1314 C C . PHE A 1 166 ? -1.274 -12.202 13.280 1.00 89.62 166 PHE A C 1
ATOM 1316 O O . PHE A 1 166 ? -2.116 -11.359 13.591 1.00 89.62 166 PHE A O 1
ATOM 1323 N N . CYS A 1 167 ? -1.607 -13.369 12.718 1.00 88.62 167 CYS A N 1
ATOM 1324 C CA . CYS A 1 167 ? -2.998 -13.737 12.453 1.00 88.62 167 CYS A CA 1
ATOM 1325 C C . CYS A 1 167 ? -3.844 -13.676 13.731 1.00 88.62 167 CYS A C 1
ATOM 1327 O O . CYS A 1 167 ? -4.906 -13.056 13.730 1.00 88.62 167 CYS A O 1
ATOM 1329 N N . SER A 1 168 ? -3.354 -14.25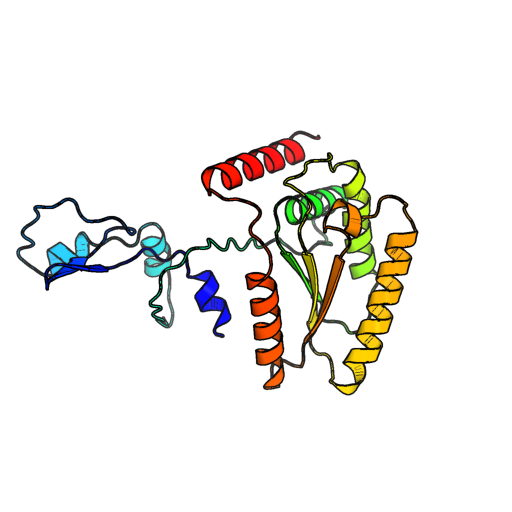9 14.829 1.00 88.62 168 SER A N 1
ATOM 1330 C CA . SER A 1 168 ? -4.053 -14.263 16.118 1.00 88.62 168 SER A CA 1
ATOM 1331 C C . SER A 1 168 ? -4.283 -12.845 16.653 1.00 88.62 168 SER A C 1
ATOM 1333 O O . SER A 1 168 ? -5.407 -12.476 17.001 1.00 88.62 168 SER A O 1
ATOM 1335 N N . LYS A 1 169 ? -3.247 -11.996 16.646 1.00 87.62 169 LYS A N 1
ATOM 1336 C CA . LYS A 1 169 ? -3.348 -10.611 17.132 1.00 87.62 169 LYS A CA 1
ATOM 1337 C C . LYS A 1 169 ? -4.257 -9.746 16.261 1.00 87.62 169 LYS A C 1
ATOM 1339 O O . LYS A 1 169 ? -5.067 -8.985 16.789 1.00 87.62 169 LYS A O 1
ATOM 1344 N N . ILE A 1 170 ? -4.171 -9.873 14.938 1.00 87.69 170 ILE A N 1
ATOM 1345 C CA . ILE A 1 170 ? -5.045 -9.147 14.007 1.00 87.69 170 ILE A CA 1
ATOM 1346 C C . ILE A 1 170 ? -6.503 -9.556 14.219 1.00 87.69 170 ILE A C 1
ATOM 1348 O O . ILE A 1 170 ? -7.372 -8.688 14.315 1.00 87.69 170 ILE A O 1
ATOM 1352 N N . GLN A 1 171 ? -6.773 -10.857 14.356 1.00 87.31 171 GLN A N 1
ATOM 1353 C CA . GLN A 1 171 ? -8.110 -11.364 14.668 1.00 87.31 171 GLN A CA 1
ATOM 1354 C C . GLN A 1 171 ? -8.619 -10.816 16.003 1.00 87.31 171 GLN A C 1
ATOM 1356 O O . GLN A 1 171 ? -9.750 -10.337 16.075 1.00 87.31 171 GLN A O 1
ATOM 1361 N N . GLN A 1 172 ? -7.778 -10.808 17.040 1.00 87.38 172 GLN A N 1
ATOM 1362 C CA . GLN A 1 172 ? -8.126 -10.243 18.339 1.00 87.38 172 GLN A CA 1
ATOM 1363 C C . GLN A 1 172 ? -8.486 -8.755 18.227 1.00 87.38 172 GLN A C 1
ATOM 1365 O O . GLN A 1 172 ? -9.507 -8.335 18.767 1.00 87.38 172 GLN A O 1
ATOM 1370 N N . ILE A 1 173 ? -7.703 -7.958 17.497 1.00 84.88 173 ILE A N 1
ATOM 1371 C CA . ILE A 1 173 ? -7.980 -6.529 17.285 1.00 84.88 173 ILE A CA 1
ATOM 1372 C C . ILE A 1 173 ? -9.292 -6.345 16.517 1.00 84.88 173 ILE A C 1
ATOM 1374 O O . ILE A 1 173 ? -10.140 -5.558 16.932 1.00 84.88 173 ILE A O 1
ATOM 1378 N N . CYS A 1 174 ? -9.501 -7.119 15.452 1.00 86.19 174 CYS A N 1
ATOM 1379 C CA . CYS A 1 174 ? -10.704 -7.035 14.629 1.00 86.19 174 CYS A CA 1
ATOM 1380 C C . CYS A 1 174 ? -11.964 -7.537 15.342 1.00 86.19 174 CYS A C 1
ATOM 1382 O O . CYS A 1 174 ? -13.054 -7.085 15.010 1.00 86.19 174 CYS A O 1
ATOM 1384 N N . SER A 1 175 ? -11.836 -8.417 16.340 1.00 86.88 175 SER A N 1
ATOM 1385 C CA . SER A 1 175 ? -12.965 -8.875 17.161 1.00 86.88 175 SER A CA 1
ATOM 1386 C C . SER A 1 175 ? -13.466 -7.835 18.171 1.00 86.88 175 SER A C 1
ATOM 1388 O O . SER A 1 175 ? -14.565 -7.989 18.699 1.00 86.88 175 SER A O 1
ATOM 1390 N N . LYS A 1 176 ? -12.701 -6.761 18.431 1.00 86.25 176 LYS A N 1
ATOM 1391 C CA . LYS A 1 176 ? -13.099 -5.695 19.371 1.00 86.25 176 LYS A CA 1
ATOM 1392 C C . LYS A 1 176 ? -14.261 -4.839 18.843 1.00 86.25 176 LYS A C 1
ATOM 1394 O O . LYS A 1 176 ? -14.914 -4.167 19.634 1.00 86.25 176 LYS A O 1
ATOM 1399 N N . SER A 1 177 ? -14.516 -4.847 17.532 1.00 82.62 177 SER A N 1
ATOM 1400 C CA . SER A 1 177 ? -15.585 -4.078 16.885 1.00 82.62 177 SER A CA 1
ATOM 1401 C C . SER A 1 177 ? -16.322 -4.933 15.858 1.00 82.62 177 SER A C 1
ATOM 1403 O O . SER A 1 177 ? -15.701 -5.665 15.091 1.00 82.62 177 SER A O 1
ATOM 1405 N N . GLN A 1 178 ? -17.649 -4.794 15.793 1.00 77.12 178 GLN A N 1
ATOM 1406 C CA . GLN A 1 178 ? -18.459 -5.427 14.747 1.00 77.12 178 GLN A CA 1
ATOM 1407 C C . GLN A 1 178 ? -18.131 -4.859 13.355 1.00 77.12 178 GLN A C 1
ATOM 1409 O O . GLN A 1 178 ? -18.198 -5.574 12.358 1.00 77.12 178 GLN A O 1
ATOM 1414 N N . GLU A 1 179 ? -17.733 -3.586 13.294 1.00 84.38 179 GLU A N 1
ATOM 1415 C CA . GLU A 1 179 ? -17.252 -2.918 12.086 1.00 84.38 179 GLU A CA 1
ATOM 1416 C C . GLU A 1 179 ? -15.759 -2.619 12.238 1.00 84.38 179 GLU A C 1
ATOM 1418 O O . GLU A 1 179 ? -15.363 -1.588 12.790 1.00 84.38 179 GLU A O 1
ATOM 1423 N N . ASN A 1 180 ? -14.915 -3.553 11.796 1.00 88.88 180 ASN A N 1
ATOM 1424 C CA . ASN A 1 180 ? -13.464 -3.404 11.891 1.00 88.88 180 ASN A CA 1
ATOM 1425 C C . ASN A 1 180 ? -12.847 -2.818 10.616 1.00 88.88 180 ASN A C 1
ATOM 1427 O O . ASN A 1 180 ? -13.412 -2.925 9.523 1.00 88.88 180 ASN A O 1
ATOM 1431 N N . PHE A 1 181 ? -11.660 -2.226 10.751 1.00 88.56 181 PHE A N 1
ATOM 1432 C CA . PHE A 1 181 ? -10.975 -1.601 9.621 1.00 88.56 181 PHE A CA 1
ATOM 1433 C C . PHE A 1 181 ? -10.673 -2.586 8.484 1.00 88.56 181 PHE A C 1
ATOM 1435 O O . PHE A 1 181 ? -10.819 -2.210 7.331 1.00 88.56 181 PHE A O 1
ATOM 1442 N N . LEU A 1 182 ? -10.332 -3.852 8.757 1.00 89.50 182 LEU A N 1
ATOM 1443 C CA . LEU A 1 182 ? -10.069 -4.824 7.688 1.00 89.50 182 LEU A CA 1
ATOM 1444 C C . LEU A 1 182 ? -11.298 -5.042 6.807 1.00 89.50 182 LEU A C 1
ATOM 1446 O O . LEU A 1 182 ? -11.217 -4.946 5.588 1.00 89.50 182 LEU A O 1
ATOM 1450 N N . THR A 1 183 ? -12.452 -5.302 7.414 1.00 88.00 183 THR A N 1
ATOM 1451 C CA . THR A 1 183 ? -13.704 -5.539 6.680 1.00 88.00 183 THR A CA 1
ATOM 1452 C C . THR A 1 183 ? -14.210 -4.288 5.973 1.00 88.00 183 THR A C 1
ATOM 1454 O O . THR A 1 183 ? -14.722 -4.388 4.860 1.00 88.00 183 THR A O 1
ATOM 1457 N N . LYS A 1 184 ? -14.052 -3.112 6.590 1.00 87.00 184 LYS A N 1
ATOM 1458 C CA . LYS A 1 184 ? -14.567 -1.846 6.054 1.00 87.00 184 LYS A CA 1
ATOM 1459 C C . LYS A 1 184 ? -13.637 -1.149 5.074 1.00 87.00 184 LYS A C 1
ATOM 1461 O O . LYS A 1 184 ? -14.152 -0.408 4.250 1.00 87.00 184 LYS A O 1
ATOM 1466 N N . MET A 1 185 ? -12.323 -1.354 5.181 1.00 87.12 185 MET A N 1
ATOM 1467 C CA . MET A 1 185 ? -11.292 -0.690 4.374 1.00 87.12 185 MET A CA 1
ATOM 1468 C C . MET A 1 185 ? -10.596 -1.614 3.371 1.00 87.12 185 MET A C 1
ATOM 1470 O O . MET A 1 185 ? -10.147 -1.146 2.327 1.00 87.12 185 MET A O 1
ATOM 1474 N N . TYR A 1 186 ? -10.506 -2.910 3.681 1.00 88.44 186 TYR A N 1
ATOM 1475 C CA . TYR A 1 186 ? -9.641 -3.857 2.972 1.00 88.44 186 TYR A CA 1
ATOM 1476 C C . TYR A 1 186 ? -10.339 -5.170 2.577 1.00 88.44 186 TYR A C 1
ATOM 1478 O O . TYR A 1 186 ? -9.730 -6.238 2.509 1.00 88.44 186 TYR A O 1
ATOM 1486 N N . GLY A 1 187 ? -11.662 -5.136 2.392 1.00 82.94 187 GLY A N 1
ATOM 1487 C CA . GLY A 1 187 ? -12.435 -6.312 1.971 1.00 82.94 187 GLY A CA 1
ATOM 1488 C C . GLY A 1 187 ? -12.395 -7.510 2.936 1.00 82.94 187 GLY A C 1
ATOM 1489 O O . GLY A 1 187 ? -12.823 -8.601 2.568 1.00 82.94 187 GLY A O 1
ATOM 1490 N N . GLY A 1 188 ? -11.892 -7.326 4.161 1.00 85.12 188 GLY A N 1
ATOM 1491 C CA . GLY A 1 188 ? -11.832 -8.342 5.214 1.00 85.12 188 GLY A CA 1
ATOM 1492 C C . GLY A 1 188 ? -10.651 -9.307 5.135 1.00 85.12 188 GLY A C 1
ATOM 1493 O O . GLY A 1 188 ? -10.587 -10.215 5.959 1.00 85.12 188 GLY A O 1
ATOM 1494 N N . SER A 1 189 ? -9.729 -9.126 4.184 1.00 81.25 189 SER A N 1
ATOM 1495 C CA . SER A 1 189 ? -8.587 -10.028 3.995 1.00 81.25 189 SER A CA 1
ATOM 1496 C C . SER A 1 189 ? -7.265 -9.337 4.315 1.00 81.25 189 SER A C 1
ATOM 1498 O O . SER A 1 189 ? -7.072 -8.159 4.013 1.00 81.25 189 SER A O 1
ATOM 1500 N N . VAL A 1 190 ? -6.351 -10.093 4.921 1.00 89.25 190 VAL A N 1
ATOM 1501 C CA . VAL A 1 190 ? -4.967 -9.685 5.165 1.00 89.25 190 VAL A CA 1
ATOM 1502 C C . VAL A 1 190 ? -4.031 -10.757 4.630 1.00 89.25 190 VAL A C 1
ATOM 1504 O O . VAL A 1 190 ? -4.260 -11.946 4.850 1.00 89.25 190 VAL A O 1
ATOM 1507 N N . GLU A 1 191 ? -2.976 -10.332 3.951 1.00 90.50 191 GLU A N 1
ATOM 1508 C CA . GLU A 1 191 ? -1.893 -11.205 3.514 1.00 90.50 191 GLU A CA 1
ATOM 1509 C C . GLU A 1 191 ? -0.619 -10.867 4.284 1.00 90.50 191 GLU A C 1
ATOM 1511 O O . GLU A 1 191 ? -0.275 -9.698 4.445 1.00 90.50 191 GLU A O 1
ATOM 1516 N N . ILE A 1 192 ? 0.063 -11.888 4.804 1.00 91.06 192 ILE A N 1
ATOM 1517 C CA . ILE A 1 192 ? 1.278 -11.725 5.606 1.00 91.06 192 ILE A CA 1
ATOM 1518 C C . ILE A 1 192 ? 2.426 -12.423 4.884 1.00 91.06 192 ILE A C 1
ATOM 1520 O O . ILE A 1 192 ? 2.467 -13.653 4.792 1.00 91.06 192 ILE A O 1
ATOM 1524 N N . CYS A 1 193 ? 3.379 -11.624 4.421 1.00 90.44 193 CYS A N 1
ATOM 1525 C CA . CYS A 1 193 ? 4.612 -12.073 3.800 1.00 90.44 193 CYS A CA 1
ATOM 1526 C C . CYS A 1 193 ? 5.768 -11.900 4.791 1.00 90.44 193 CYS A C 1
ATOM 1528 O O . CYS A 1 193 ? 6.114 -10.778 5.173 1.00 90.44 193 CYS A O 1
ATOM 1530 N N . ALA A 1 194 ? 6.364 -13.0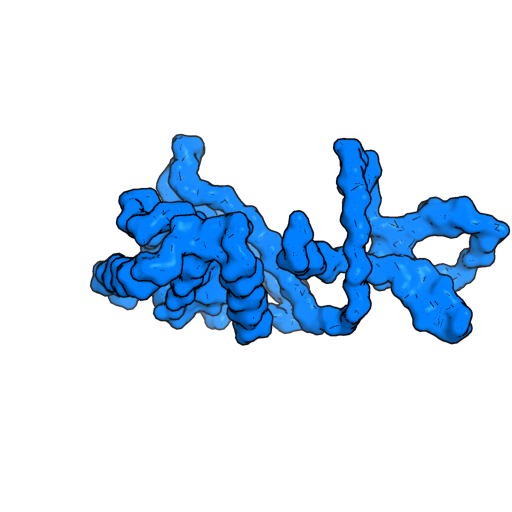18 5.203 1.00 91.44 194 ALA A N 1
ATOM 1531 C CA . ALA A 1 194 ? 7.624 -13.024 5.931 1.00 91.44 194 ALA A CA 1
ATOM 1532 C C . ALA A 1 194 ? 8.767 -12.952 4.915 1.00 91.44 194 ALA A C 1
ATOM 1534 O O . ALA A 1 194 ? 8.934 -13.850 4.090 1.00 91.44 194 ALA A O 1
ATOM 1535 N N . MET A 1 195 ? 9.523 -11.863 4.953 1.00 87.69 195 MET A N 1
ATOM 1536 C CA . MET A 1 195 ? 10.619 -11.608 4.037 1.00 87.69 195 MET A CA 1
ATOM 1537 C C . MET A 1 195 ? 11.952 -11.980 4.698 1.00 87.69 195 MET A C 1
ATOM 1539 O O . MET A 1 195 ? 12.256 -11.467 5.780 1.00 87.69 195 MET A O 1
ATOM 1543 N N . PRO A 1 196 ? 12.779 -12.801 4.032 1.00 85.81 196 PRO A N 1
ATOM 1544 C CA . PRO A 1 196 ? 14.122 -13.132 4.494 1.00 85.81 196 PRO A CA 1
ATOM 1545 C C . PRO A 1 196 ? 15.026 -11.900 4.614 1.00 85.81 196 PRO A C 1
ATOM 1547 O O . PRO A 1 196 ? 14.723 -10.822 4.101 1.00 85.81 196 PRO A O 1
ATOM 1550 N N . PHE A 1 197 ? 16.200 -12.071 5.220 1.00 79.19 197 PHE A N 1
ATOM 1551 C CA . PHE A 1 197 ? 17.251 -11.053 5.185 1.00 79.19 197 PHE A CA 1
ATOM 1552 C C . PHE A 1 197 ? 17.630 -10.680 3.746 1.00 79.19 197 PHE A C 1
ATOM 1554 O O . PHE A 1 197 ? 17.750 -11.541 2.877 1.00 79.19 197 PHE A O 1
ATOM 1561 N N . PHE A 1 198 ? 17.911 -9.399 3.500 1.00 76.75 198 PHE A N 1
ATOM 1562 C CA . PHE A 1 198 ? 18.223 -8.880 2.158 1.00 76.75 198 PHE A CA 1
ATOM 1563 C C . PHE A 1 198 ? 19.380 -9.605 1.437 1.00 76.75 198 PHE A C 1
ATOM 1565 O O . PHE A 1 198 ? 19.435 -9.631 0.210 1.00 76.75 198 PHE A O 1
ATOM 1572 N N . ASN A 1 199 ? 20.328 -10.175 2.183 1.00 75.44 199 ASN A N 1
ATOM 1573 C CA . ASN A 1 199 ? 21.476 -10.897 1.630 1.00 75.44 199 ASN A CA 1
ATOM 1574 C C . ASN A 1 199 ? 21.151 -12.334 1.173 1.00 75.44 199 ASN A C 1
ATOM 1576 O O . ASN A 1 199 ? 22.021 -12.996 0.607 1.00 75.44 199 ASN A O 1
ATOM 1580 N N . ARG A 1 200 ? 19.934 -12.820 1.425 1.00 74.75 200 ARG A N 1
ATOM 1581 C CA . ARG A 1 200 ? 19.461 -14.158 1.062 1.00 74.75 200 ARG A CA 1
ATOM 1582 C C . ARG A 1 200 ? 18.825 -14.138 -0.335 1.00 74.75 200 ARG A C 1
ATOM 1584 O O . ARG A 1 200 ? 18.063 -13.216 -0.629 1.00 74.75 200 ARG A O 1
ATOM 1591 N N . PRO A 1 201 ? 19.091 -15.121 -1.214 1.00 75.50 201 PRO A N 1
ATOM 1592 C CA . PRO A 1 201 ? 18.450 -15.181 -2.531 1.00 75.50 201 PRO A CA 1
ATOM 1593 C C . PRO A 1 201 ? 16.915 -15.244 -2.447 1.00 75.50 201 PRO A C 1
ATOM 1595 O O . PRO A 1 201 ? 16.236 -14.630 -3.273 1.00 75.50 201 PRO A O 1
ATOM 1598 N N . GLU A 1 202 ? 16.381 -15.886 -1.409 1.00 81.75 202 GLU A N 1
ATOM 1599 C CA . GLU A 1 202 ? 14.953 -16.019 -1.103 1.00 81.75 202 GLU A CA 1
ATOM 1600 C C . GLU A 1 202 ? 14.270 -14.649 -0.901 1.00 81.75 202 GLU A C 1
ATOM 1602 O O . GLU A 1 202 ? 13.074 -14.495 -1.147 1.00 81.75 202 GLU A O 1
ATOM 1607 N N . TYR A 1 203 ? 15.022 -13.598 -0.544 1.00 77.19 203 TYR A N 1
ATOM 1608 C CA . TYR A 1 203 ? 14.491 -12.232 -0.490 1.00 77.19 203 TYR A CA 1
ATOM 1609 C C . TYR A 1 203 ? 13.911 -11.796 -1.841 1.00 77.19 203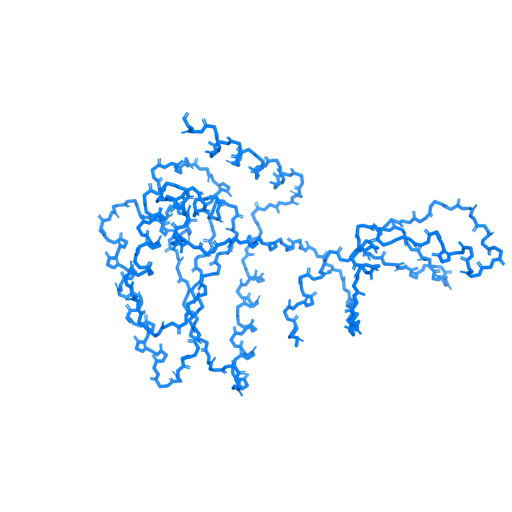 TYR A C 1
ATOM 1611 O O . TYR A 1 203 ? 12.841 -11.192 -1.913 1.00 77.19 203 TYR A O 1
ATOM 1619 N N . HIS A 1 204 ? 14.587 -12.121 -2.944 1.00 75.19 204 HIS A N 1
ATOM 1620 C CA . HIS A 1 204 ? 14.103 -11.772 -4.277 1.00 75.19 204 HIS A CA 1
ATOM 1621 C C . HIS A 1 204 ? 12.893 -12.598 -4.710 1.00 75.19 204 HIS A C 1
ATOM 1623 O O . HIS A 1 204 ? 12.112 -12.119 -5.535 1.00 75.19 204 HIS A O 1
ATOM 1629 N N . GLU A 1 205 ? 12.738 -13.804 -4.167 1.00 78.38 205 GLU A N 1
ATOM 1630 C CA . GLU A 1 205 ? 11.547 -14.630 -4.358 1.00 78.38 205 GLU A CA 1
ATOM 1631 C C . GLU A 1 205 ? 10.358 -13.988 -3.644 1.00 78.38 205 GLU A C 1
ATOM 1633 O O . GLU A 1 205 ? 9.367 -13.704 -4.304 1.00 78.38 205 GLU A O 1
ATOM 1638 N N . SER A 1 206 ? 10.518 -13.556 -2.388 1.00 78.50 206 SER A N 1
ATOM 1639 C CA . SER A 1 206 ? 9.446 -12.858 -1.655 1.00 78.50 206 SER A CA 1
ATOM 1640 C C . SER A 1 206 ? 8.951 -11.582 -2.359 1.00 78.50 206 SER A C 1
ATOM 1642 O O . SER A 1 206 ? 7.757 -11.303 -2.405 1.00 78.50 206 SER A O 1
ATOM 1644 N N . ILE A 1 207 ? 9.848 -10.819 -2.999 1.00 76.69 207 ILE A N 1
ATOM 1645 C CA . ILE A 1 207 ? 9.470 -9.654 -3.819 1.00 76.69 207 ILE A CA 1
ATOM 1646 C C . ILE A 1 207 ? 8.693 -10.071 -5.074 1.00 76.69 207 ILE A C 1
ATOM 1648 O O . ILE A 1 207 ? 7.806 -9.343 -5.522 1.00 76.69 207 ILE A O 1
ATOM 1652 N N . ARG A 1 208 ? 9.048 -11.210 -5.679 1.00 78.44 208 ARG A N 1
ATOM 1653 C CA . ARG A 1 208 ? 8.330 -11.745 -6.838 1.00 78.44 208 ARG A CA 1
ATOM 1654 C C . ARG A 1 208 ? 6.937 -12.209 -6.435 1.00 78.44 208 ARG A C 1
ATOM 1656 O O . ARG A 1 208 ? 6.007 -11.921 -7.175 1.00 78.44 208 ARG A O 1
ATOM 1663 N N . ASP A 1 209 ? 6.798 -12.843 -5.280 1.00 82.31 209 ASP A N 1
ATOM 1664 C CA . ASP A 1 209 ? 5.505 -13.283 -4.759 1.00 82.31 209 ASP A CA 1
ATOM 1665 C C . ASP A 1 209 ? 4.577 -12.081 -4.539 1.00 82.31 209 ASP A C 1
ATOM 1667 O O . ASP A 1 209 ? 3.449 -12.083 -5.022 1.00 82.31 209 ASP A O 1
ATOM 1671 N N . ILE A 1 210 ? 5.088 -10.986 -3.958 1.00 81.56 210 ILE A N 1
ATOM 1672 C CA . ILE A 1 210 ? 4.337 -9.722 -3.852 1.00 81.56 210 ILE A CA 1
ATOM 1673 C C . ILE A 1 210 ? 3.933 -9.199 -5.238 1.00 81.56 210 ILE A C 1
ATOM 1675 O O . ILE A 1 210 ? 2.815 -8.728 -5.418 1.00 81.56 210 ILE A O 1
ATOM 1679 N N . ALA A 1 211 ? 4.823 -9.264 -6.233 1.00 80.19 211 ALA A N 1
ATOM 1680 C CA . ALA A 1 211 ? 4.495 -8.823 -7.588 1.00 80.19 211 ALA A CA 1
ATOM 1681 C C . ALA A 1 211 ? 3.384 -9.675 -8.227 1.00 80.19 211 ALA A C 1
ATOM 1683 O O . ALA A 1 211 ? 2.511 -9.119 -8.885 1.00 80.19 211 ALA A O 1
ATOM 1684 N N . VAL A 1 212 ? 3.381 -10.992 -7.990 1.00 83.44 212 VAL A N 1
ATOM 1685 C CA . VAL A 1 212 ? 2.303 -11.892 -8.432 1.00 83.44 212 VAL A CA 1
ATOM 1686 C C . VAL A 1 212 ? 0.980 -11.493 -7.782 1.00 83.44 212 VAL A C 1
ATOM 1688 O O . VAL A 1 212 ? -0.004 -11.313 -8.492 1.00 83.44 212 VAL A O 1
ATOM 1691 N N . VAL A 1 213 ? 0.971 -11.253 -6.468 1.00 85.06 213 VAL A N 1
ATOM 1692 C CA . VAL A 1 213 ? -0.220 -10.771 -5.749 1.00 85.06 213 VAL A CA 1
ATOM 1693 C C . VAL A 1 213 ? -0.737 -9.464 -6.359 1.00 85.06 213 VAL A C 1
ATOM 1695 O O . VAL A 1 213 ? -1.926 -9.332 -6.631 1.00 85.06 213 VAL A O 1
ATOM 1698 N N . VAL A 1 214 ? 0.148 -8.500 -6.628 1.00 84.94 214 VAL A N 1
ATOM 1699 C CA . VAL A 1 214 ? -0.222 -7.214 -7.247 1.00 84.94 214 VAL A CA 1
ATOM 1700 C C . VAL A 1 214 ? -0.843 -7.402 -8.635 1.00 84.94 214 VAL A C 1
ATOM 1702 O O . VAL A 1 214 ? -1.802 -6.705 -8.962 1.00 84.94 214 VAL A O 1
ATOM 1705 N N . ASP A 1 215 ? -0.321 -8.329 -9.438 1.00 82.75 215 ASP A N 1
ATOM 1706 C CA . ASP A 1 215 ? -0.830 -8.615 -10.783 1.00 82.75 215 ASP A CA 1
ATOM 1707 C C . ASP A 1 215 ? -2.175 -9.361 -10.773 1.00 82.75 215 ASP A C 1
ATOM 1709 O O . ASP A 1 215 ? -2.979 -9.198 -11.695 1.00 82.75 215 ASP A O 1
ATOM 1713 N N . GLU A 1 216 ? -2.440 -10.164 -9.741 1.00 85.62 216 GLU A N 1
ATOM 1714 C CA . GLU A 1 216 ? -3.705 -10.887 -9.569 1.00 85.62 216 GLU A CA 1
ATOM 1715 C C . GLU A 1 216 ? -4.840 -9.993 -9.045 1.00 85.62 216 GLU A C 1
ATOM 1717 O O . GLU A 1 216 ? -6.019 -10.286 -9.278 1.00 85.62 216 GLU A O 1
ATOM 1722 N N . ILE A 1 217 ? -4.514 -8.883 -8.373 1.00 84.62 217 ILE A N 1
ATOM 1723 C CA . ILE A 1 217 ? -5.521 -7.956 -7.855 1.00 84.62 217 ILE A CA 1
ATOM 1724 C C . ILE A 1 217 ? -6.219 -7.229 -9.017 1.00 84.62 217 ILE A C 1
ATOM 1726 O O . ILE A 1 217 ? -5.579 -6.535 -9.813 1.00 84.62 217 ILE A O 1
ATOM 1730 N N . PRO A 1 218 ? -7.559 -7.306 -9.111 1.00 83.62 218 PRO A N 1
ATOM 1731 C CA . PRO A 1 218 ? -8.289 -6.617 -10.161 1.00 83.62 218 PRO A CA 1
ATOM 1732 C C . PRO A 1 218 ? -8.219 -5.099 -9.967 1.00 83.62 218 PRO A C 1
ATOM 1734 O O . PRO A 1 218 ? -8.433 -4.581 -8.870 1.00 83.62 218 PRO A O 1
ATOM 1737 N N . GLY A 1 219 ? -7.987 -4.368 -11.058 1.00 82.62 219 GLY A N 1
ATOM 1738 C CA . GLY A 1 219 ? -8.004 -2.907 -11.037 1.00 82.62 219 GLY A CA 1
ATOM 1739 C C . GLY A 1 219 ? -9.386 -2.348 -10.680 1.00 82.62 219 GLY A C 1
ATOM 1740 O O . GLY A 1 219 ? -10.402 -2.767 -11.237 1.00 82.62 219 GLY A O 1
ATOM 1741 N N . SER A 1 220 ? -9.426 -1.350 -9.791 1.00 82.00 220 SER A N 1
ATOM 1742 C CA . SER A 1 220 ? -10.685 -0.705 -9.370 1.00 82.00 220 SER A CA 1
ATOM 1743 C C . SER A 1 220 ? -11.271 0.251 -10.414 1.00 82.00 220 SER A C 1
ATOM 1745 O O . SER A 1 220 ? -12.446 0.613 -10.342 1.00 82.00 220 SER A O 1
ATOM 1747 N N . TYR A 1 221 ? -10.466 0.678 -11.391 1.00 81.44 221 TYR A N 1
ATOM 1748 C CA . TYR A 1 221 ? -10.839 1.693 -12.372 1.00 81.44 221 TYR A CA 1
ATOM 1749 C C . TYR A 1 221 ? -10.537 1.227 -13.793 1.00 81.44 221 TYR A C 1
ATOM 1751 O O . TYR A 1 221 ? -9.449 0.744 -14.088 1.00 81.44 221 TYR A O 1
ATOM 1759 N N . SER A 1 222 ? -11.493 1.439 -14.699 1.00 79.62 222 SER A N 1
ATOM 1760 C CA . SER A 1 222 ? -11.343 1.136 -16.127 1.00 79.62 222 SER A CA 1
ATOM 1761 C C . SER A 1 222 ? -10.752 2.293 -16.940 1.00 79.62 222 SER A C 1
ATOM 1763 O O . SER A 1 222 ? -10.267 2.075 -18.047 1.00 79.62 222 SER A O 1
ATOM 1765 N N . ILE A 1 223 ? -10.794 3.525 -16.413 1.00 81.25 223 ILE A N 1
ATOM 1766 C CA . ILE A 1 223 ? -10.269 4.734 -17.062 1.00 81.25 223 ILE A CA 1
ATOM 1767 C C . ILE A 1 223 ? -9.609 5.677 -16.045 1.00 81.25 223 ILE A C 1
ATOM 1769 O O . ILE A 1 223 ? -10.170 5.966 -14.986 1.00 81.25 223 ILE A O 1
ATOM 1773 N N . GLY A 1 224 ? -8.453 6.246 -16.404 1.00 78.75 224 GLY A N 1
ATOM 1774 C CA . GLY A 1 224 ? -7.693 7.146 -15.522 1.00 78.75 224 GLY A CA 1
ATOM 1775 C C . GLY A 1 224 ? -8.440 8.430 -15.137 1.00 78.75 224 GLY A C 1
ATOM 1776 O O . GLY A 1 224 ? -8.306 8.917 -14.018 1.00 78.75 224 GLY A O 1
ATOM 1777 N N . LYS A 1 225 ? -9.309 8.954 -16.017 1.00 79.25 225 LYS A N 1
ATOM 1778 C CA . LYS A 1 225 ? -10.132 10.142 -15.714 1.00 79.25 225 LYS A CA 1
ATOM 1779 C C . LYS A 1 225 ? -11.091 9.905 -14.540 1.00 79.25 225 LYS A C 1
ATOM 1781 O O . LYS A 1 225 ? -11.323 10.829 -13.763 1.00 79.25 225 LYS A O 1
ATOM 1786 N N . ALA A 1 226 ? -11.651 8.697 -14.417 1.00 78.94 226 ALA A N 1
ATOM 1787 C CA . ALA A 1 226 ? -12.532 8.352 -13.302 1.00 78.94 226 ALA A CA 1
ATOM 1788 C C . ALA A 1 226 ? -11.741 8.252 -11.994 1.00 78.94 226 ALA A C 1
ATOM 1790 O O . ALA A 1 226 ? -12.140 8.876 -11.017 1.00 78.94 226 ALA A O 1
ATOM 1791 N N . PHE A 1 227 ? -10.585 7.577 -12.021 1.00 82.50 227 PHE A N 1
ATOM 1792 C CA . PHE A 1 227 ? -9.663 7.520 -10.883 1.00 82.50 227 PHE A CA 1
ATOM 1793 C C . PHE A 1 227 ? -9.302 8.924 -10.384 1.00 82.50 227 PHE A C 1
ATOM 1795 O O . PHE A 1 227 ? -9.533 9.249 -9.224 1.00 82.50 227 PHE A O 1
ATOM 1802 N N . LEU A 1 228 ? -8.826 9.800 -11.275 1.00 77.75 228 LEU A N 1
ATOM 1803 C CA . LEU A 1 228 ? -8.406 11.150 -10.898 1.00 77.75 228 LEU A CA 1
ATOM 1804 C C . LEU A 1 228 ? -9.549 11.976 -10.292 1.00 77.75 228 LEU A C 1
ATOM 1806 O O . LEU A 1 228 ? -9.329 12.744 -9.358 1.00 77.75 228 LEU A O 1
ATOM 1810 N N . ARG A 1 229 ? -10.767 11.849 -10.832 1.00 79.38 229 ARG A N 1
ATOM 1811 C CA . ARG A 1 229 ? -11.947 12.533 -10.291 1.00 79.38 229 ARG A CA 1
ATOM 1812 C C . ARG A 1 229 ? -12.267 12.041 -8.879 1.00 79.38 229 ARG A C 1
ATOM 1814 O O . ARG A 1 229 ? -12.505 12.869 -8.005 1.00 79.38 229 ARG A O 1
ATOM 1821 N N . ASP A 1 230 ? -12.279 10.728 -8.676 1.00 79.31 230 ASP A N 1
ATOM 1822 C CA . ASP A 1 230 ? -12.701 10.121 -7.414 1.00 79.31 230 ASP A CA 1
ATOM 1823 C C . ASP A 1 230 ? -11.642 10.361 -6.317 1.00 79.31 230 ASP A C 1
ATOM 1825 O O . ASP A 1 230 ? -11.999 10.761 -5.213 1.00 79.31 230 ASP A O 1
ATOM 1829 N N . VAL A 1 231 ? -10.342 10.295 -6.643 1.00 81.19 231 VAL A N 1
ATOM 1830 C CA . VAL A 1 231 ? -9.249 10.698 -5.734 1.00 81.19 231 VAL A CA 1
ATOM 1831 C C . VAL A 1 231 ? -9.382 12.159 -5.307 1.00 81.19 231 VAL A C 1
ATOM 1833 O O . VAL A 1 231 ? -9.338 12.457 -4.115 1.00 81.19 231 VAL A O 1
ATOM 1836 N N . LYS A 1 232 ? -9.591 13.082 -6.259 1.00 78.62 232 LYS A N 1
ATOM 1837 C CA . LYS A 1 232 ? -9.791 14.508 -5.944 1.00 78.62 232 LYS A CA 1
ATOM 1838 C C . LYS A 1 232 ? -10.983 14.714 -5.015 1.00 78.62 232 LYS A C 1
ATOM 1840 O O . LYS A 1 232 ? -10.878 15.477 -4.063 1.00 78.62 232 LYS A O 1
ATOM 1845 N N . LEU A 1 233 ? -12.091 14.020 -5.276 1.00 78.75 233 LEU A N 1
ATOM 1846 C CA . LEU A 1 233 ? -13.289 14.108 -4.449 1.00 78.75 233 LEU A CA 1
ATOM 1847 C C . LEU A 1 233 ? -13.028 13.618 -3.021 1.00 78.75 233 LEU A C 1
ATOM 1849 O O . LEU A 1 233 ? -13.439 14.290 -2.082 1.00 78.75 233 LEU A O 1
ATOM 1853 N N . ILE A 1 234 ? -12.336 12.489 -2.853 1.00 76.94 234 ILE A N 1
ATOM 1854 C CA . ILE A 1 234 ? -11.998 11.936 -1.533 1.00 76.94 234 ILE A CA 1
ATOM 1855 C C . ILE A 1 234 ? -11.091 12.891 -0.767 1.00 76.94 234 ILE A C 1
ATOM 1857 O O . ILE A 1 234 ? -11.391 13.206 0.379 1.00 76.94 234 ILE A O 1
ATOM 1861 N N . ILE A 1 235 ? -10.031 13.399 -1.405 1.00 76.88 235 ILE A N 1
ATOM 1862 C CA . ILE A 1 235 ? -9.138 14.386 -0.787 1.00 76.88 235 ILE A CA 1
ATOM 1863 C C . ILE A 1 235 ? -9.956 15.599 -0.337 1.00 76.88 235 ILE A C 1
ATOM 1865 O O . ILE A 1 235 ? -9.917 15.953 0.834 1.00 76.88 235 ILE A O 1
ATOM 1869 N N . SER A 1 236 ? -10.783 16.176 -1.218 1.00 76.69 236 SER A N 1
ATOM 1870 C CA . SER A 1 236 ? -11.645 17.304 -0.852 1.00 76.69 236 SER A CA 1
ATOM 1871 C C . SER A 1 236 ? -12.602 16.973 0.296 1.00 76.69 236 SER A C 1
ATOM 1873 O O . SER A 1 236 ? -12.789 17.801 1.177 1.00 76.69 236 SER A O 1
ATOM 1875 N N . GLN A 1 237 ? -13.198 15.780 0.329 1.00 73.69 237 GLN A N 1
ATOM 1876 C CA . GLN A 1 237 ? -14.094 15.351 1.410 1.00 73.69 237 GLN A CA 1
ATOM 1877 C C . GLN A 1 237 ? -13.374 15.154 2.746 1.00 73.69 237 GLN A C 1
ATOM 1879 O O . GLN A 1 237 ? -13.971 15.400 3.788 1.00 73.69 237 GLN A O 1
ATOM 1884 N N . ILE A 1 238 ? -12.130 14.680 2.725 1.00 70.12 238 ILE A N 1
ATOM 1885 C CA . ILE A 1 238 ? -11.310 14.497 3.925 1.00 70.12 238 ILE A CA 1
ATOM 1886 C C . ILE A 1 238 ? -10.850 15.865 4.445 1.00 70.12 238 ILE A C 1
ATOM 1888 O O . ILE A 1 238 ? -10.966 16.114 5.637 1.00 70.12 238 ILE A O 1
ATOM 1892 N N . THR A 1 239 ? -10.428 16.773 3.560 1.00 69.25 239 THR A N 1
ATOM 1893 C CA . THR A 1 239 ? -9.968 18.127 3.922 1.00 69.25 239 THR A CA 1
ATOM 1894 C C . THR A 1 239 ? -11.098 19.076 4.343 1.00 69.25 239 THR A C 1
ATOM 1896 O O . THR A 1 239 ? -10.854 20.020 5.074 1.00 69.25 239 THR A O 1
ATOM 1899 N N . THR A 1 240 ? -12.338 18.871 3.886 1.00 67.25 240 THR 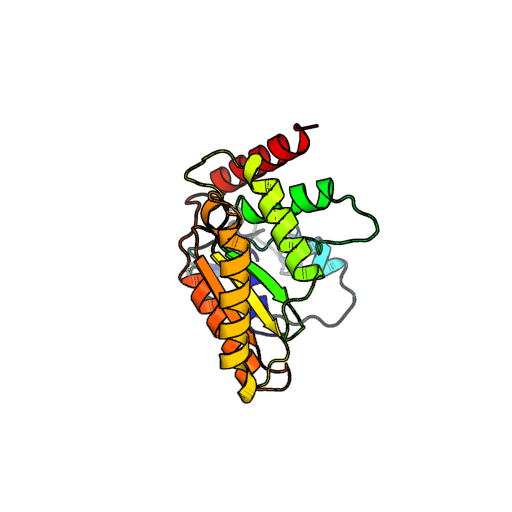A N 1
ATOM 1900 C CA . THR A 1 240 ? -13.491 19.738 4.238 1.00 67.25 240 THR A CA 1
ATOM 1901 C C . THR A 1 240 ? -14.270 19.274 5.468 1.00 67.25 240 THR A C 1
ATOM 1903 O O . THR A 1 240 ? -15.278 19.887 5.807 1.00 67.25 240 THR A O 1
ATOM 1906 N N . LYS A 1 241 ? -13.846 18.185 6.116 1.00 58.44 241 LYS A N 1
ATOM 1907 C CA . LYS A 1 241 ? -14.464 17.647 7.338 1.00 58.44 241 LYS A CA 1
ATOM 1908 C C . LYS A 1 241 ? -13.934 18.296 8.633 1.00 58.44 241 LYS A C 1
ATOM 1910 O O . LYS A 1 241 ? -14.127 17.708 9.696 1.00 58.44 241 LYS A O 1
ATOM 1915 N N . ASP A 1 242 ? -13.319 19.474 8.528 1.00 38.75 242 ASP A N 1
ATOM 1916 C CA . ASP A 1 242 ? -13.034 20.363 9.665 1.00 38.75 242 ASP A CA 1
ATOM 1917 C C . ASP A 1 242 ? -14.316 21.010 10.219 1.00 38.75 242 ASP A C 1
ATOM 1919 O O . ASP A 1 242 ? -15.151 21.486 9.411 1.00 38.75 242 ASP A O 1
#

pLDDT: mean 75.23, std 12.47, range [35.94, 91.44]

InterPro domains:
  IPR027417 P-loop containing nucleoside triphosphate hydrolase [G3DSA:3.40.50.300] (56-186)